Protein AF-A0A1B8CS16-F1 (afdb_monomer)

pLDDT: mean 84.56, std 13.78, range [32.66, 97.56]

Foldseek 3Di:
DDPPPDQDKDFLDWDFDLQKIWTWMFTQLEIEIEIEGLVQCVVAPVNVVSNVLSVCCVVDDPCPSVVVNVCVRCVQCVVVSCVVNVDRDPWDFQCSNQPDHYWYWYWHDDPRDTHTDTDDDPDDDRSLPDDDDPVVADDPPVPDDDDRRQWTADPDVVDPTSRNDDGQWTQGNVRDIDGDDRDNDPVVNVPD

Solvent-accessible surface area (backbone atoms only — not comparable to full-atom values): 11501 Å² total; per-residue (Å²): 133,80,81,77,80,72,80,62,67,29,80,67,41,74,47,89,45,83,63,51,29,39,40,31,32,25,36,54,44,30,33,38,40,41,33,40,41,39,81,63,29,59,93,45,75,60,30,59,53,50,52,53,36,48,54,45,34,70,74,45,85,85,48,63,43,38,50,53,43,49,46,67,66,44,62,55,35,49,67,58,51,57,71,73,46,71,82,57,72,82,86,40,27,47,38,45,60,78,62,36,62,72,46,34,31,36,50,37,67,57,92,96,38,66,38,64,40,83,48,78,81,85,70,89,76,69,69,69,82,57,83,74,63,78,84,80,48,76,61,77,77,84,48,85,83,80,59,44,77,52,25,31,48,64,79,48,92,88,47,95,44,61,47,22,48,84,72,53,40,30,30,40,85,90,67,52,78,42,81,46,77,88,59,80,52,82,71,58,75,80,75,119

Sequence (192 aa):
MDSFQNMSHTVIDSHIDPSRSWITVMCRATRFHITISHADIQKSRFSTEYSKLVAKAKDDNDGEDHDVLCEWIVDPCLPYFRETTVNVPKDITFQDFYFPPTHHLQLLVSGDSLYPKEIRDRGYMNALKLMIPSGDLPPFPEVPREKASNLRIISDAEWDDYMSEIPQKGITSDGTTRFFKPALDKKQLLRE

Structure (mmCIF, N/CA/C/O backbone):
data_AF-A0A1B8CS16-F1
#
_entry.id   AF-A0A1B8CS16-F1
#
loop_
_atom_site.group_PDB
_atom_site.id
_atom_site.type_symbol
_atom_site.label_atom_id
_atom_site.label_alt_id
_atom_site.label_comp_id
_atom_site.label_asym_id
_atom_site.label_entity_id
_ato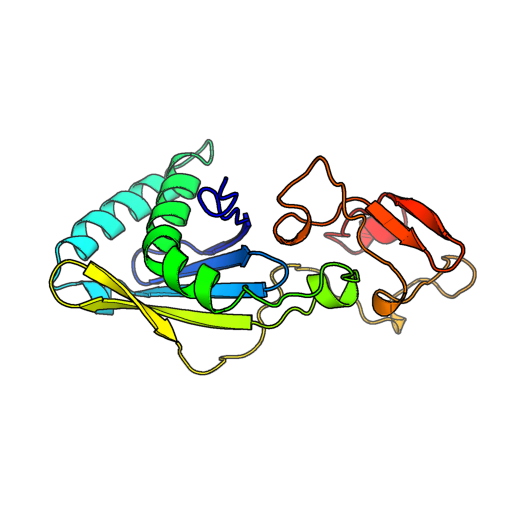m_site.label_seq_id
_atom_site.pdbx_PDB_ins_code
_atom_site.Cartn_x
_atom_site.Cartn_y
_atom_site.Cartn_z
_atom_site.occupancy
_atom_site.B_iso_or_equiv
_atom_site.auth_seq_id
_atom_site.auth_comp_id
_atom_site.auth_asym_id
_atom_site.auth_atom_id
_atom_site.pdbx_PDB_model_num
ATOM 1 N N . MET A 1 1 ? 23.894 -6.433 15.516 1.00 32.66 1 MET A N 1
ATOM 2 C CA . MET A 1 1 ? 23.057 -5.430 16.202 1.00 32.66 1 MET A CA 1
ATOM 3 C C . MET A 1 1 ? 21.893 -5.170 15.278 1.00 32.66 1 MET A C 1
ATOM 5 O O . MET A 1 1 ? 22.122 -4.854 14.119 1.00 32.66 1 MET A O 1
ATOM 9 N N . ASP A 1 2 ? 20.703 -5.502 15.757 1.00 33.50 2 ASP A N 1
ATOM 10 C CA . ASP A 1 2 ? 19.514 -5.804 14.965 1.00 33.50 2 ASP A CA 1
ATOM 11 C C . ASP A 1 2 ? 18.973 -4.594 14.195 1.00 33.50 2 ASP A C 1
ATOM 13 O O . ASP A 1 2 ? 18.393 -3.687 14.783 1.00 33.50 2 ASP A O 1
ATOM 17 N N . SER A 1 3 ? 19.064 -4.632 12.863 1.00 41.41 3 SER A N 1
ATOM 18 C CA . SER A 1 3 ? 18.365 -3.718 11.943 1.00 41.41 3 SER A CA 1
ATOM 19 C C . SER A 1 3 ? 16.850 -3.987 11.861 1.00 41.41 3 SER A C 1
ATOM 21 O O . SER A 1 3 ? 16.171 -3.549 10.939 1.00 41.41 3 SER A O 1
ATOM 23 N N . PHE A 1 4 ? 16.286 -4.710 12.833 1.00 42.59 4 PHE A N 1
ATOM 24 C CA . PHE A 1 4 ? 14.870 -5.079 12.878 1.00 42.59 4 PHE A CA 1
ATOM 25 C C . PHE A 1 4 ? 13.967 -4.013 13.520 1.00 42.59 4 PHE A C 1
ATOM 27 O O . PHE A 1 4 ? 12.757 -4.230 13.600 1.00 42.59 4 PHE A O 1
ATOM 34 N N . GLN A 1 5 ? 14.514 -2.888 14.000 1.00 46.66 5 GLN A N 1
ATOM 35 C CA . GLN A 1 5 ? 13.726 -1.903 14.751 1.00 46.66 5 GLN A CA 1
ATOM 36 C C . GLN A 1 5 ? 12.930 -0.913 13.891 1.00 46.66 5 GLN A C 1
ATOM 38 O O . GLN A 1 5 ? 11.848 -0.535 14.328 1.00 46.66 5 GLN A O 1
ATOM 43 N N . ASN A 1 6 ? 13.346 -0.606 12.659 1.00 55.62 6 ASN A N 1
ATOM 44 C CA . ASN A 1 6 ? 12.573 0.255 11.758 1.00 55.62 6 ASN A CA 1
ATOM 45 C C . ASN A 1 6 ? 12.219 -0.517 10.486 1.00 55.62 6 ASN A C 1
ATOM 47 O O . ASN A 1 6 ? 12.963 -0.529 9.512 1.00 55.62 6 ASN A O 1
ATOM 51 N N . MET A 1 7 ? 11.091 -1.226 10.517 1.00 71.44 7 MET A N 1
ATOM 52 C CA . MET A 1 7 ? 10.483 -1.724 9.287 1.00 71.44 7 MET A CA 1
ATOM 53 C C . MET A 1 7 ? 9.811 -0.533 8.620 1.00 71.44 7 MET A C 1
ATOM 55 O O . MET A 1 7 ? 8.866 0.011 9.181 1.00 71.44 7 MET A O 1
ATOM 59 N N . SER A 1 8 ? 10.342 -0.127 7.476 1.00 83.25 8 SER A N 1
ATOM 60 C CA . SER A 1 8 ? 9.795 0.986 6.722 1.00 83.25 8 SER A CA 1
ATOM 61 C C . SER A 1 8 ? 8.672 0.512 5.802 1.00 83.25 8 SER A C 1
ATOM 63 O O . SER A 1 8 ? 8.629 -0.650 5.377 1.00 83.25 8 SER A O 1
ATOM 65 N N . HIS A 1 9 ? 7.715 1.399 5.574 1.00 90.00 9 HIS A N 1
ATOM 66 C CA . HIS A 1 9 ? 6.548 1.179 4.740 1.00 90.00 9 HIS A CA 1
ATOM 67 C C . HIS A 1 9 ? 6.183 2.483 4.042 1.00 90.00 9 HIS A C 1
ATOM 69 O O . HIS A 1 9 ? 6.504 3.574 4.503 1.00 90.00 9 HIS A O 1
ATOM 75 N N . THR A 1 10 ? 5.475 2.374 2.927 1.00 91.06 10 THR A N 1
ATOM 76 C CA . THR A 1 10 ? 4.988 3.537 2.186 1.00 91.06 10 THR A CA 1
ATOM 77 C C . THR A 1 10 ? 3.510 3.365 1.897 1.00 91.06 10 THR A C 1
ATOM 79 O O . THR A 1 10 ? 3.093 2.378 1.283 1.00 91.06 10 THR A O 1
ATOM 82 N N . VAL A 1 11 ? 2.701 4.333 2.318 1.00 91.25 11 VAL A N 1
ATOM 83 C CA . VAL A 1 11 ? 1.296 4.422 1.914 1.00 91.25 11 VAL A CA 1
ATOM 84 C C . VAL A 1 11 ? 1.263 4.898 0.461 1.00 91.25 11 VAL A C 1
ATOM 86 O O . VAL A 1 11 ? 1.682 6.007 0.152 1.00 91.25 11 VAL A O 1
ATOM 89 N N . ILE A 1 12 ? 0.797 4.042 -0.448 1.00 88.88 12 ILE A N 1
ATOM 90 C CA . ILE A 1 12 ? 0.789 4.322 -1.894 1.00 88.88 12 ILE A CA 1
ATOM 91 C C . ILE A 1 12 ? -0.582 4.753 -2.421 1.00 88.88 12 ILE A C 1
ATOM 93 O O . ILE A 1 12 ? -0.670 5.303 -3.515 1.00 88.88 12 ILE A O 1
ATOM 97 N N . ASP A 1 13 ? -1.653 4.476 -1.675 1.00 89.69 13 ASP A N 1
ATOM 98 C CA . ASP A 1 13 ? -3.008 4.929 -1.994 1.00 89.69 13 ASP A CA 1
ATOM 99 C C . ASP A 1 13 ? -3.889 4.887 -0.743 1.00 89.69 13 ASP A C 1
ATOM 101 O O . ASP A 1 13 ? -3.657 4.084 0.167 1.00 89.69 13 ASP A O 1
ATOM 105 N N . SER A 1 14 ? -4.927 5.717 -0.696 1.00 92.44 14 SER A N 1
ATOM 106 C CA . SER A 1 14 ? -5.859 5.744 0.430 1.00 92.44 14 SER A CA 1
ATOM 107 C C . SER A 1 14 ? -7.231 6.291 0.050 1.00 92.44 14 SER A C 1
ATOM 109 O O . SER A 1 14 ? -7.401 7.070 -0.888 1.00 92.44 14 SER A O 1
ATOM 111 N N . HIS A 1 15 ? -8.229 5.901 0.834 1.00 92.62 15 HIS A N 1
ATOM 112 C CA . HIS A 1 15 ? -9.560 6.478 0.808 1.00 92.62 15 HIS A CA 1
ATOM 113 C C . HIS A 1 15 ? -10.086 6.603 2.227 1.00 92.62 15 HIS A C 1
ATOM 115 O O . HIS A 1 15 ? -10.233 5.604 2.937 1.00 92.62 15 HIS A O 1
ATOM 121 N N . ILE A 1 16 ? -10.397 7.838 2.610 1.00 93.44 16 ILE A N 1
ATOM 122 C CA . ILE A 1 16 ? -10.812 8.179 3.962 1.00 93.44 16 ILE A CA 1
ATOM 123 C C . ILE A 1 16 ? -12.300 8.528 3.981 1.00 93.44 16 ILE A C 1
ATOM 125 O O . ILE A 1 16 ? -12.738 9.511 3.377 1.00 93.44 16 ILE A O 1
ATOM 129 N N . ASP A 1 17 ? -13.083 7.731 4.707 1.00 93.69 17 ASP A N 1
ATOM 130 C CA . ASP A 1 17 ? -14.519 7.942 4.887 1.00 93.69 17 ASP A CA 1
ATOM 131 C C . ASP A 1 17 ? -14.990 7.554 6.309 1.00 93.69 17 ASP A C 1
ATOM 133 O O . ASP A 1 17 ? -14.548 6.538 6.856 1.00 93.69 17 ASP A O 1
ATOM 137 N N . PRO A 1 18 ? -15.921 8.313 6.930 1.00 94.06 18 PRO A N 1
ATOM 138 C CA . PRO A 1 18 ? -16.414 8.037 8.280 1.00 94.06 18 PRO A CA 1
ATOM 139 C C . PRO A 1 18 ? -17.031 6.652 8.463 1.00 94.06 18 PRO A C 1
ATOM 141 O O . PRO A 1 18 ? -16.979 6.106 9.561 1.00 94.06 18 PRO A O 1
ATOM 144 N N . SER A 1 19 ? -17.626 6.070 7.421 1.00 95.94 19 SER A N 1
ATOM 145 C CA . SER A 1 19 ? -18.231 4.738 7.512 1.00 95.94 19 SER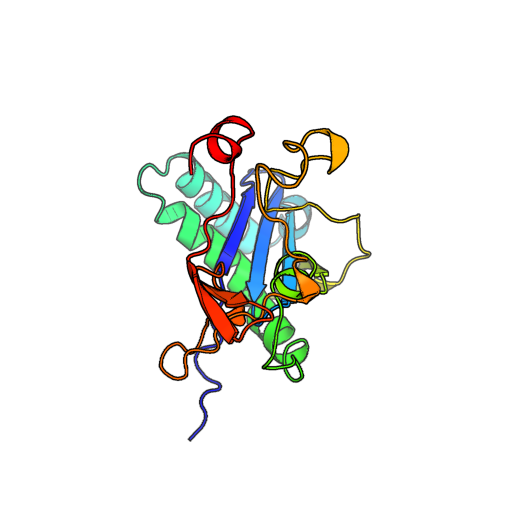 A CA 1
ATOM 146 C C . SER A 1 19 ? -17.199 3.624 7.336 1.00 95.94 19 SER A C 1
ATOM 148 O O . SER A 1 19 ? -17.255 2.592 8.023 1.00 95.94 19 SER A O 1
ATOM 150 N N . ARG A 1 20 ? -16.248 3.828 6.419 1.00 94.81 20 ARG A N 1
ATOM 151 C CA . ARG A 1 20 ? -15.231 2.844 6.062 1.00 94.81 20 ARG A CA 1
ATOM 152 C C . ARG A 1 20 ? -14.067 3.486 5.317 1.00 94.81 20 ARG A C 1
ATOM 154 O O . ARG A 1 20 ? -14.247 3.954 4.200 1.00 94.81 20 ARG A O 1
ATOM 161 N N . SER A 1 21 ? -12.868 3.356 5.866 1.00 95.75 21 SER A N 1
ATOM 162 C CA . SER A 1 21 ? -11.635 3.765 5.193 1.00 95.75 21 SER A CA 1
ATOM 163 C C . SER A 1 21 ? -10.839 2.560 4.712 1.00 95.75 21 SER A C 1
ATOM 165 O O . SER A 1 21 ? -11.016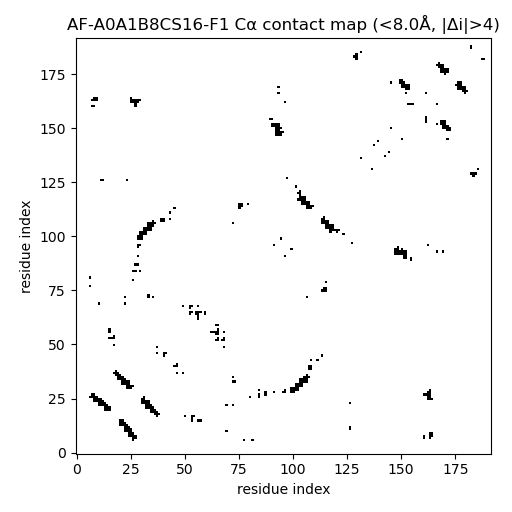 1.426 5.182 1.00 95.75 21 SER A O 1
ATOM 167 N N . TRP A 1 22 ? -9.945 2.812 3.766 1.00 94.94 22 TRP A N 1
ATOM 168 C CA . TRP A 1 22 ? -8.920 1.863 3.372 1.00 94.94 22 TRP A CA 1
ATOM 169 C C . TRP A 1 22 ? -7.622 2.572 3.013 1.00 94.94 22 TRP A C 1
ATOM 171 O O . TRP A 1 22 ? -7.632 3.712 2.551 1.00 94.94 22 TRP A O 1
ATOM 181 N N . ILE A 1 23 ? -6.513 1.867 3.198 1.00 95.19 23 ILE A N 1
ATOM 182 C CA . ILE A 1 23 ? -5.189 2.283 2.743 1.00 95.19 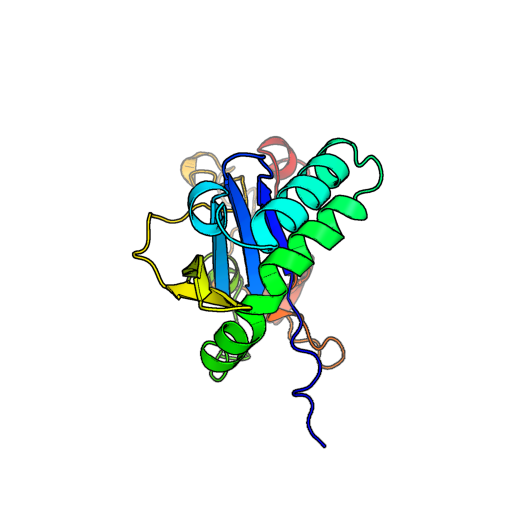23 ILE A CA 1
ATOM 183 C C . ILE A 1 23 ? -4.515 1.122 2.021 1.00 95.19 23 ILE A C 1
ATOM 185 O O . ILE A 1 23 ? -4.780 -0.050 2.305 1.00 95.19 23 ILE A O 1
ATOM 189 N N . THR A 1 24 ? -3.648 1.450 1.076 1.00 93.38 24 THR A N 1
ATOM 190 C CA . THR A 1 24 ? -2.773 0.495 0.408 1.00 93.38 24 THR A CA 1
ATOM 191 C C . THR A 1 24 ? -1.338 0.860 0.730 1.00 93.38 24 THR A C 1
ATOM 193 O O . THR A 1 24 ? -0.911 1.988 0.496 1.00 93.38 24 THR A O 1
ATOM 196 N N . VAL A 1 25 ? -0.602 -0.107 1.258 1.00 93.12 25 VAL A N 1
ATOM 197 C CA . VAL A 1 25 ? 0.753 0.067 1.769 1.00 93.12 25 VAL A CA 1
ATOM 198 C C . VAL A 1 25 ? 1.687 -0.875 1.030 1.00 93.12 25 VAL A C 1
ATOM 200 O O . VAL A 1 25 ? 1.355 -2.045 0.825 1.00 93.12 25 VAL A O 1
ATOM 203 N N . MET A 1 26 ? 2.849 -0.372 0.637 1.00 91.81 26 MET A N 1
ATOM 204 C CA . M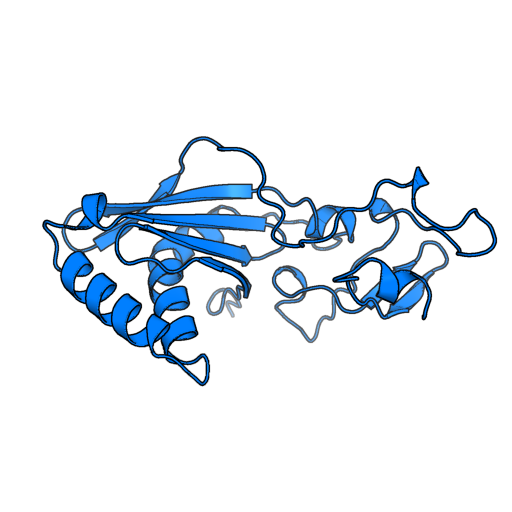ET A 1 26 ? 3.987 -1.185 0.228 1.00 91.81 26 MET A CA 1
ATOM 205 C C . MET A 1 26 ? 4.930 -1.340 1.411 1.00 91.81 26 MET A C 1
ATOM 207 O O . MET A 1 26 ? 5.258 -0.369 2.085 1.00 91.81 26 MET A O 1
ATOM 211 N N . CYS A 1 27 ? 5.349 -2.572 1.668 1.00 91.50 27 CYS A N 1
ATOM 212 C CA . CYS A 1 27 ? 6.372 -2.899 2.649 1.00 91.50 27 CYS A CA 1
ATOM 213 C C . CYS A 1 27 ? 7.186 -4.059 2.084 1.00 91.50 27 CYS A C 1
ATOM 215 O O . CYS A 1 27 ? 6.645 -5.148 1.868 1.00 91.50 27 CYS A O 1
ATOM 217 N N . ARG A 1 28 ? 8.479 -3.832 1.825 1.00 88.81 28 ARG A N 1
ATOM 218 C CA . ARG A 1 28 ? 9.412 -4.854 1.313 1.00 88.81 28 ARG A CA 1
ATOM 219 C C . ARG A 1 28 ? 8.864 -5.612 0.094 1.00 88.81 28 ARG A C 1
ATOM 221 O O . ARG A 1 28 ? 8.710 -6.828 0.131 1.00 88.81 28 ARG A O 1
ATOM 228 N N . ALA A 1 29 ? 8.505 -4.892 -0.968 1.00 88.12 29 ALA A N 1
ATOM 229 C CA . ALA A 1 29 ? 7.947 -5.418 -2.220 1.00 88.12 29 ALA A CA 1
ATOM 230 C C . ALA A 1 29 ? 6.715 -6.328 -2.050 1.00 88.12 29 ALA A C 1
ATOM 232 O O . ALA A 1 29 ? 6.379 -7.120 -2.928 1.00 88.12 29 ALA A O 1
ATOM 233 N N . THR A 1 30 ? 6.028 -6.201 -0.917 1.00 91.12 30 THR A N 1
ATOM 234 C CA . THR A 1 30 ? 4.756 -6.852 -0.624 1.00 91.12 30 THR A CA 1
ATOM 235 C C . THR A 1 30 ? 3.725 -5.770 -0.379 1.00 91.12 30 THR A C 1
ATOM 237 O O . THR A 1 30 ? 4.012 -4.747 0.250 1.00 91.12 30 THR A O 1
ATOM 240 N N . ARG A 1 31 ? 2.516 -5.983 -0.891 1.00 92.25 31 ARG A N 1
ATOM 241 C CA . ARG A 1 31 ? 1.438 -5.010 -0.783 1.00 92.25 31 ARG A CA 1
ATOM 242 C C . ARG A 1 31 ? 0.410 -5.442 0.245 1.00 92.25 31 ARG A C 1
ATOM 244 O O . ARG A 1 31 ? -0.030 -6.589 0.260 1.00 92.25 31 ARG A O 1
ATOM 251 N N . PHE A 1 32 ? -0.042 -4.490 1.042 1.00 93.94 32 PHE A N 1
ATOM 252 C CA . PHE A 1 32 ? -1.075 -4.684 2.046 1.00 93.94 32 PHE A CA 1
ATOM 253 C C . PHE A 1 32 ? -2.214 -3.715 1.775 1.00 93.94 32 PHE A C 1
ATOM 255 O O . PHE A 1 32 ? -2.024 -2.502 1.779 1.00 93.94 32 PHE A O 1
ATOM 262 N N . HIS A 1 33 ? -3.406 -4.245 1.525 1.00 94.44 33 HIS A N 1
ATOM 263 C CA . HIS A 1 33 ? -4.621 -3.451 1.431 1.00 94.44 33 HIS A CA 1
ATOM 264 C C . HIS A 1 33 ? -5.390 -3.587 2.741 1.00 94.44 33 HIS A C 1
ATOM 266 O O . HIS A 1 33 ? -5.990 -4.631 3.011 1.00 94.44 33 HIS A O 1
ATOM 272 N N . ILE A 1 34 ? -5.344 -2.544 3.563 1.00 96.19 34 ILE A N 1
ATOM 273 C CA . ILE A 1 34 ? -5.912 -2.542 4.907 1.00 96.19 34 ILE A CA 1
ATOM 274 C C . ILE A 1 34 ? -7.234 -1.797 4.872 1.00 96.19 34 ILE A C 1
ATOM 276 O O . ILE A 1 34 ? -7.326 -0.675 4.379 1.00 96.19 34 ILE A O 1
ATOM 280 N N . THR A 1 35 ? -8.268 -2.419 5.422 1.00 96.12 35 THR A N 1
ATOM 281 C CA . THR A 1 35 ? -9.598 -1.829 5.538 1.00 96.12 35 THR A CA 1
ATOM 282 C C . THR A 1 35 ? -9.999 -1.714 6.998 1.00 96.12 35 THR A C 1
ATOM 284 O O . THR A 1 35 ? -9.733 -2.609 7.800 1.00 96.12 35 THR A O 1
ATOM 287 N N . ILE A 1 36 ? -10.698 -0.635 7.333 1.00 96.88 36 ILE A N 1
ATOM 288 C CA . ILE A 1 36 ? -11.339 -0.463 8.634 1.00 96.88 36 ILE A CA 1
ATOM 289 C C . ILE A 1 36 ? -12.767 0.029 8.421 1.00 96.88 36 ILE A C 1
ATOM 291 O O . ILE A 1 36 ? -13.010 0.956 7.649 1.00 96.88 36 ILE A O 1
ATOM 295 N N . SER A 1 37 ? -13.733 -0.610 9.080 1.00 96.75 37 SER A N 1
ATOM 296 C CA . SER A 1 37 ? -15.116 -0.137 9.099 1.00 96.75 37 SER A CA 1
ATOM 297 C C . SER A 1 37 ? -15.481 0.352 10.486 1.00 96.75 37 SER A C 1
ATOM 299 O O . SER A 1 37 ? -15.243 -0.334 11.481 1.00 96.75 37 SER A O 1
ATOM 301 N N . HIS A 1 38 ? -16.151 1.502 10.545 1.00 96.38 38 HIS A N 1
ATOM 302 C CA . HIS A 1 38 ? -16.682 2.021 11.797 1.00 96.38 38 HIS A CA 1
ATOM 303 C C . HIS A 1 38 ? -17.640 1.021 12.469 1.00 96.38 38 HIS A C 1
ATOM 305 O O . HIS A 1 38 ? -17.646 0.887 13.691 1.00 96.38 38 HIS A O 1
ATOM 311 N N . ALA A 1 39 ? -18.411 0.261 11.679 1.00 96.62 39 ALA A N 1
ATOM 312 C CA . ALA A 1 39 ? -19.343 -0.746 12.186 1.00 96.62 39 ALA A CA 1
ATOM 313 C C . ALA A 1 39 ? -18.647 -1.862 12.990 1.00 96.62 39 ALA A C 1
ATOM 315 O O . ALA A 1 39 ? -19.201 -2.329 13.989 1.00 96.62 39 ALA A O 1
ATOM 316 N N . ASP A 1 40 ? -17.427 -2.237 12.591 1.00 95.06 40 ASP A N 1
ATOM 317 C CA . ASP A 1 40 ? -16.634 -3.292 13.234 1.00 95.06 40 ASP A CA 1
ATOM 318 C C . ASP A 1 40 ? -15.991 -2.825 14.551 1.00 95.06 40 ASP A C 1
ATOM 320 O O . ASP A 1 40 ? -15.668 -3.645 15.410 1.00 95.06 40 ASP A O 1
ATOM 324 N N . ILE A 1 41 ? -15.846 -1.508 14.741 1.00 96.12 41 ILE A N 1
ATOM 325 C CA . ILE A 1 41 ? -15.202 -0.906 15.921 1.00 96.12 41 ILE A CA 1
ATOM 326 C C . ILE A 1 41 ? -16.177 -0.141 16.833 1.00 96.12 41 ILE A C 1
ATOM 328 O O . ILE A 1 41 ? -15.772 0.310 17.906 1.00 96.12 41 ILE A O 1
ATOM 332 N N . GLN A 1 42 ? -17.457 -0.014 16.457 1.00 93.31 42 GLN A N 1
ATOM 333 C CA . GLN A 1 42 ? -18.448 0.894 17.068 1.00 93.31 42 GLN A CA 1
ATOM 334 C C . GLN A 1 42 ? -18.641 0.753 18.593 1.00 93.31 42 GLN A C 1
ATOM 336 O O . GLN A 1 42 ? -19.070 1.694 19.250 1.00 93.31 42 GLN A O 1
ATOM 341 N N . LYS A 1 43 ? -18.363 -0.423 19.174 1.00 90.44 43 LYS A N 1
ATOM 342 C CA . LYS A 1 43 ? -18.532 -0.703 20.617 1.00 90.44 43 LYS A CA 1
ATOM 343 C C . LYS A 1 43 ? -17.216 -0.647 21.398 1.00 90.44 43 LYS A C 1
ATOM 345 O O . LYS A 1 43 ? -17.118 -1.225 22.475 1.00 90.44 43 LYS A O 1
ATOM 350 N N . SER A 1 44 ? -16.199 -0.002 20.839 1.00 94.31 44 SER A N 1
ATOM 351 C CA . SER A 1 44 ? -14.858 0.093 21.415 1.00 94.31 44 SER A CA 1
ATOM 352 C C . SER A 1 44 ? -14.385 1.544 21.488 1.00 94.31 44 SER A C 1
ATOM 354 O O . SER A 1 44 ? -14.932 2.421 20.816 1.00 94.31 44 SER A O 1
ATOM 356 N N . ARG A 1 45 ? -13.314 1.794 22.250 1.00 94.75 45 ARG A N 1
ATOM 357 C CA . ARG A 1 45 ? -12.642 3.106 22.279 1.00 94.75 45 ARG A CA 1
ATOM 358 C C . ARG A 1 45 ? -12.187 3.575 20.891 1.00 94.75 45 ARG A C 1
ATOM 360 O O . ARG A 1 45 ? -12.271 4.764 20.587 1.00 94.75 45 ARG A O 1
ATOM 367 N N . PHE A 1 46 ? -11.821 2.628 20.025 1.00 97.06 46 PHE A N 1
ATOM 368 C CA . PHE A 1 46 ? -11.300 2.897 18.688 1.00 97.06 46 PHE A CA 1
ATOM 369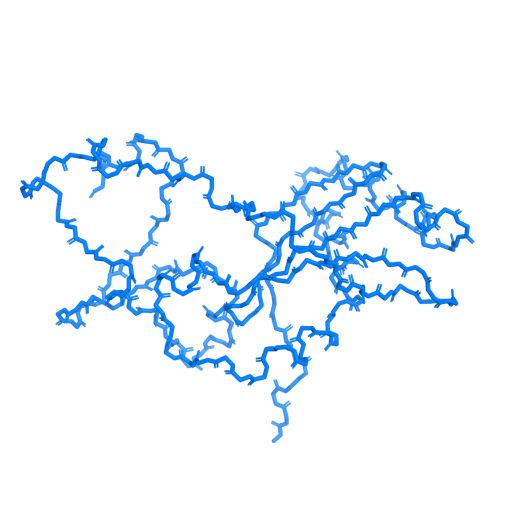 C C . PHE A 1 46 ? -12.327 3.564 17.774 1.00 97.06 46 PHE A C 1
ATOM 371 O O . PHE A 1 46 ? -11.940 4.308 16.886 1.00 97.06 46 PHE A O 1
ATOM 378 N N . SER A 1 47 ? -13.631 3.376 18.007 1.00 96.12 47 SER A N 1
ATOM 379 C CA . SER A 1 47 ? -14.678 4.093 17.260 1.00 96.12 47 SER A CA 1
ATOM 380 C C . SER A 1 47 ? -14.585 5.606 17.450 1.00 96.12 47 SER A C 1
ATOM 382 O O . SER A 1 47 ? -14.671 6.363 16.479 1.00 96.12 47 SER A O 1
ATOM 384 N N . THR A 1 48 ? -14.356 6.050 18.689 1.00 95.62 48 THR A N 1
ATOM 385 C CA . THR A 1 48 ? -14.211 7.478 18.997 1.00 95.62 48 THR A CA 1
ATOM 386 C C . THR A 1 48 ? -12.906 8.030 18.433 1.00 95.62 48 THR A C 1
ATOM 388 O O . THR A 1 48 ? -12.896 9.129 17.885 1.00 95.62 48 THR A O 1
ATOM 391 N N . GLU A 1 49 ? -11.809 7.280 18.568 1.00 96.50 49 GLU A N 1
ATOM 392 C CA . GLU A 1 49 ? -10.493 7.661 18.037 1.00 96.50 49 GLU A CA 1
ATOM 393 C C . GLU A 1 49 ? -10.528 7.788 16.512 1.00 96.50 49 GLU A C 1
ATOM 395 O O . GLU A 1 49 ? -10.230 8.856 15.981 1.00 96.50 49 GLU A O 1
ATOM 400 N N . TYR A 1 50 ? -11.010 6.752 15.823 1.00 97.25 50 TYR A N 1
ATOM 401 C CA . TYR A 1 50 ? -11.165 6.734 14.373 1.00 97.25 50 TYR A CA 1
ATOM 402 C C . TYR A 1 50 ? -12.027 7.896 13.875 1.00 97.25 50 TYR A C 1
ATOM 404 O O . TYR A 1 50 ? -11.624 8.612 12.966 1.00 97.25 50 TYR A O 1
ATOM 412 N N . SER A 1 51 ? -13.185 8.143 14.497 1.00 96.62 51 SER A N 1
ATOM 413 C CA . SER A 1 51 ? -14.073 9.238 14.081 1.00 96.62 51 SER A CA 1
ATOM 414 C C . SER A 1 51 ? -13.403 10.610 14.199 1.00 96.62 51 SER A C 1
ATOM 416 O O . SER A 1 51 ? -13.604 11.467 13.341 1.00 96.62 51 SER A O 1
ATOM 418 N N . LYS A 1 52 ? -12.592 10.820 15.245 1.00 96.44 52 LYS A N 1
ATOM 419 C CA . LYS A 1 52 ? -11.828 12.063 15.430 1.00 96.44 52 LYS A CA 1
ATOM 420 C C . LYS A 1 52 ? -10.738 12.216 14.375 1.00 96.44 52 LYS A C 1
ATOM 422 O O . LYS A 1 52 ? -10.611 13.296 13.810 1.00 96.44 52 LYS A O 1
ATOM 427 N N . LEU A 1 53 ? -9.974 11.155 14.118 1.00 96.88 53 LEU A N 1
ATOM 428 C CA . LEU A 1 53 ? -8.901 11.167 13.122 1.00 96.88 53 LEU A CA 1
ATOM 429 C C . LEU A 1 53 ? -9.453 11.374 11.707 1.00 96.88 53 LEU A C 1
ATOM 431 O O . LEU A 1 53 ? -8.939 12.205 10.974 1.00 96.88 53 LEU A O 1
ATOM 435 N N . VAL A 1 54 ? -10.557 10.711 11.352 1.00 96.25 54 VAL A N 1
ATOM 436 C CA . VAL A 1 54 ? -11.226 10.907 10.055 1.00 96.25 54 VAL A CA 1
ATOM 437 C C . VAL A 1 54 ? -11.744 12.333 9.886 1.00 96.25 54 VAL A C 1
ATOM 439 O O . VAL A 1 54 ? -11.646 12.881 8.793 1.00 96.25 54 VAL A O 1
ATOM 442 N N . ALA A 1 55 ? -12.316 12.934 10.934 1.00 95.50 55 ALA A N 1
ATOM 443 C CA . ALA A 1 55 ? -12.786 14.316 10.861 1.00 95.50 55 ALA A CA 1
ATOM 444 C C . ALA A 1 55 ? -11.626 15.282 10.581 1.00 95.50 55 ALA A C 1
ATOM 446 O O . ALA A 1 55 ? -11.732 16.108 9.683 1.00 95.50 55 ALA A O 1
ATOM 447 N N . LYS A 1 56 ? -10.505 15.112 11.288 1.00 94.62 56 LYS A N 1
ATOM 448 C CA . LYS A 1 56 ? -9.289 15.900 11.072 1.00 94.62 56 LYS A CA 1
ATOM 449 C C . LYS A 1 56 ? -8.709 15.715 9.670 1.00 94.62 56 LYS A C 1
ATOM 451 O O . LYS A 1 56 ? -8.565 16.691 8.952 1.00 94.62 56 LYS A O 1
ATOM 456 N N . ALA A 1 57 ? -8.506 14.468 9.244 1.00 93.00 57 ALA A N 1
ATOM 457 C CA . ALA A 1 57 ? -7.958 14.136 7.928 1.00 93.00 57 ALA A CA 1
ATOM 458 C C . ALA A 1 57 ? -8.817 14.646 6.753 1.00 93.00 57 ALA A C 1
ATOM 460 O O . ALA A 1 57 ? -8.330 14.761 5.634 1.00 93.00 57 ALA A O 1
ATOM 461 N N . LYS A 1 58 ? -10.111 14.924 6.970 1.00 89.44 58 LYS A N 1
ATOM 462 C CA . LYS A 1 58 ? -10.989 15.523 5.952 1.00 89.44 58 LYS A CA 1
ATOM 463 C C . LYS A 1 58 ? -10.840 17.035 5.822 1.00 89.44 58 LYS A C 1
ATOM 465 O O . LYS A 1 58 ? -11.050 17.551 4.727 1.00 89.44 58 LYS A O 1
ATOM 470 N N . ASP A 1 59 ? -10.522 17.710 6.920 1.00 89.69 59 ASP A N 1
ATOM 471 C CA . ASP A 1 59 ? -10.308 19.160 6.971 1.00 89.69 59 ASP A CA 1
ATOM 472 C C . ASP A 1 59 ? -8.821 19.524 6.781 1.00 89.69 59 ASP A C 1
ATOM 474 O O . ASP A 1 59 ? -8.435 20.692 6.880 1.00 89.69 59 ASP A O 1
ATOM 478 N N . ASP A 1 60 ? -7.999 18.513 6.509 1.00 87.38 60 ASP A N 1
ATOM 479 C CA . ASP A 1 60 ? -6.557 18.603 6.392 1.00 87.38 60 ASP A CA 1
ATOM 480 C C . ASP A 1 60 ? -6.131 19.278 5.080 1.00 87.38 60 ASP A C 1
ATOM 482 O O . ASP A 1 60 ? -6.479 18.840 3.980 1.00 87.38 60 ASP A O 1
ATOM 486 N N . ASN A 1 61 ? -5.375 20.369 5.210 1.00 81.88 61 ASN A N 1
ATOM 487 C CA . ASN A 1 61 ? -4.876 21.148 4.078 1.00 81.88 61 ASN A CA 1
ATOM 488 C C . ASN A 1 61 ? -3.396 20.885 3.774 1.00 81.88 61 ASN A C 1
ATOM 490 O O . ASN A 1 61 ? -2.957 21.228 2.673 1.00 81.88 61 ASN A O 1
ATOM 494 N N . ASP A 1 62 ? -2.633 20.337 4.722 1.00 86.31 62 ASP A N 1
ATOM 495 C CA . ASP A 1 62 ? -1.190 20.102 4.587 1.00 86.31 62 ASP A CA 1
ATOM 496 C C . ASP A 1 62 ? -0.815 18.614 4.518 1.00 86.31 62 ASP A C 1
ATOM 498 O O . ASP A 1 62 ? 0.279 18.297 4.051 1.00 86.31 62 ASP A O 1
ATOM 502 N N . GLY A 1 63 ? -1.745 17.715 4.846 1.00 85.31 63 GLY A N 1
ATOM 503 C CA . GLY A 1 63 ? -1.579 16.265 4.763 1.00 85.31 63 GLY A CA 1
ATOM 504 C C . GLY A 1 63 ? -1.091 15.624 6.063 1.00 85.31 63 GLY A C 1
ATOM 505 O O . GLY A 1 63 ? -1.021 14.397 6.129 1.00 85.31 63 GLY A O 1
ATOM 506 N N . GLU A 1 64 ? -0.777 16.407 7.102 1.00 91.31 64 GLU A N 1
ATOM 507 C CA . GLU A 1 64 ? -0.234 15.870 8.354 1.00 91.31 64 GLU A CA 1
ATOM 508 C C . GLU A 1 64 ? -1.263 15.015 9.114 1.00 91.31 64 GLU A C 1
ATOM 510 O O . GLU A 1 64 ? -0.941 13.934 9.613 1.00 91.31 64 GLU A O 1
ATOM 515 N N . ASP A 1 65 ? -2.519 15.461 9.198 1.00 93.38 65 ASP A N 1
ATOM 516 C CA . ASP A 1 65 ? -3.583 14.714 9.881 1.00 93.38 65 ASP A CA 1
ATOM 517 C C . ASP A 1 65 ? -3.995 13.460 9.081 1.00 93.38 65 ASP A C 1
ATOM 519 O O . ASP A 1 65 ? -4.395 12.444 9.668 1.00 93.38 65 ASP A O 1
ATOM 523 N N . HIS A 1 66 ? -3.886 13.506 7.749 1.00 93.62 66 HIS A N 1
ATOM 524 C CA . HIS A 1 66 ? -4.056 12.349 6.867 1.00 93.62 66 HIS A CA 1
ATOM 525 C C . HIS A 1 66 ? -2.976 11.291 7.115 1.00 93.62 66 HIS A C 1
ATOM 527 O O . HIS A 1 66 ? -3.324 10.121 7.318 1.00 93.62 66 HIS A O 1
ATOM 533 N N . ASP A 1 67 ? -1.708 11.696 7.194 1.00 93.69 67 ASP A N 1
ATOM 534 C CA . ASP A 1 67 ? -0.591 10.800 7.500 1.00 93.69 67 ASP A CA 1
ATOM 535 C C . ASP A 1 67 ? -0.762 10.168 8.889 1.00 93.69 67 ASP A C 1
ATOM 537 O O . ASP A 1 67 ? -0.644 8.950 9.040 1.00 93.69 67 ASP A O 1
ATOM 541 N N . VAL A 1 68 ? -1.161 10.953 9.898 1.00 96.00 68 VAL A N 1
ATOM 542 C CA . VAL A 1 68 ? -1.445 10.444 11.253 1.00 96.00 68 VAL A CA 1
ATOM 543 C C . VAL A 1 68 ? -2.550 9.383 11.245 1.00 96.00 68 VAL A C 1
ATOM 545 O O . VAL A 1 68 ? -2.439 8.367 11.938 1.00 96.00 68 VAL A O 1
ATOM 548 N N . LEU A 1 69 ? -3.628 9.586 10.478 1.00 96.62 69 LEU A N 1
ATOM 549 C CA . LEU A 1 69 ? -4.679 8.576 10.337 1.00 96.62 69 LEU A CA 1
ATOM 550 C C . LEU A 1 69 ? -4.159 7.319 9.628 1.00 96.62 69 LEU A C 1
ATOM 552 O O . LEU A 1 69 ? -4.511 6.209 10.034 1.00 96.62 69 LEU A O 1
ATOM 556 N N . CYS A 1 70 ? -3.348 7.474 8.582 1.00 96.44 70 CYS A N 1
ATOM 557 C CA . CYS A 1 70 ? -2.766 6.340 7.876 1.00 96.44 70 CYS A CA 1
ATOM 558 C C . CYS A 1 70 ? -1.872 5.512 8.803 1.00 96.44 70 CYS A C 1
ATOM 560 O O . CYS A 1 70 ? -2.088 4.305 8.911 1.00 96.44 70 CYS A O 1
ATOM 562 N N . GLU A 1 71 ? -0.963 6.146 9.542 1.00 96.00 71 GLU A N 1
ATOM 563 C CA . GLU A 1 71 ? -0.098 5.467 10.513 1.00 96.00 71 GLU A CA 1
ATOM 564 C C . GLU A 1 71 ? -0.906 4.772 11.612 1.00 96.00 71 GLU A C 1
ATOM 566 O O . GLU A 1 71 ? -0.659 3.607 11.919 1.00 96.00 71 GLU A O 1
ATOM 571 N N . TRP A 1 72 ? -1.970 5.402 12.122 1.00 97.19 72 TRP A N 1
ATOM 572 C CA . TRP A 1 72 ? -2.865 4.762 13.094 1.00 97.19 72 TRP A CA 1
ATOM 573 C C . TRP A 1 72 ? -3.539 3.485 12.546 1.00 97.19 72 TRP A C 1
ATOM 575 O O . TRP A 1 72 ? -3.802 2.546 13.302 1.00 97.19 72 TRP A O 1
ATOM 585 N N . ILE A 1 73 ? -3.805 3.413 11.234 1.00 97.56 73 ILE A N 1
ATOM 586 C CA . ILE A 1 73 ? -4.307 2.199 10.563 1.00 97.56 73 ILE A CA 1
ATOM 587 C C . ILE A 1 73 ? -3.175 1.173 10.338 1.00 97.56 73 ILE A C 1
ATOM 589 O O . ILE A 1 73 ? -3.421 -0.036 10.419 1.00 97.56 73 ILE A O 1
ATOM 593 N N . VAL A 1 74 ? -1.950 1.618 10.047 1.00 96.69 74 VAL A N 1
ATOM 594 C CA . VAL A 1 74 ? -0.797 0.738 9.784 1.00 96.69 74 VAL A CA 1
ATOM 595 C C . VAL A 1 74 ? -0.261 0.087 11.054 1.00 96.69 74 VAL A C 1
ATOM 597 O O . VAL A 1 74 ? 0.021 -1.112 11.036 1.00 96.69 74 VAL A O 1
ATOM 600 N N . ASP A 1 75 ? -0.154 0.832 12.151 1.00 96.00 75 ASP A N 1
ATOM 601 C CA . ASP A 1 75 ? 0.504 0.417 13.394 1.00 96.00 75 ASP A CA 1
ATOM 602 C C . ASP A 1 75 ? 0.087 -0.983 13.892 1.00 96.00 75 ASP A C 1
ATOM 604 O O . ASP A 1 75 ? 0.961 -1.824 14.146 1.00 96.00 75 ASP A O 1
ATOM 608 N N . PRO A 1 76 ? -1.218 -1.327 13.968 1.00 96.38 76 PRO A N 1
ATOM 609 C CA . PRO A 1 76 ? -1.649 -2.661 14.386 1.00 96.38 76 PRO A CA 1
ATOM 610 C C . PRO A 1 76 ? -1.210 -3.786 13.434 1.00 96.38 76 PRO A C 1
ATOM 612 O O . PRO A 1 76 ? -1.177 -4.953 13.826 1.00 96.38 76 PRO A O 1
ATOM 615 N N . CYS A 1 77 ? -0.896 -3.457 12.180 1.00 96.69 77 CYS A N 1
ATOM 616 C CA . CYS A 1 77 ? -0.516 -4.398 11.130 1.00 96.69 77 CYS A CA 1
ATOM 617 C C . CYS A 1 77 ? 0.991 -4.685 11.085 1.00 96.69 77 CYS A C 1
ATOM 619 O O . CYS A 1 77 ? 1.390 -5.685 10.482 1.00 96.69 77 CYS A O 1
ATOM 621 N N . LEU A 1 78 ? 1.827 -3.868 11.737 1.00 93.88 78 LEU A N 1
ATOM 622 C CA . LEU A 1 78 ? 3.286 -3.991 11.659 1.00 93.88 78 LEU A CA 1
ATOM 623 C C . LEU A 1 78 ? 3.816 -5.391 12.035 1.00 93.88 78 LEU A C 1
ATOM 625 O O . LEU A 1 78 ? 4.707 -5.886 11.340 1.00 93.88 78 LEU A O 1
ATOM 629 N N . PRO A 1 79 ? 3.297 -6.091 13.069 1.00 93.75 79 PRO A N 1
ATOM 630 C CA . PRO A 1 79 ? 3.724 -7.463 13.349 1.00 93.75 79 PRO A CA 1
ATOM 631 C C . PRO A 1 79 ? 3.448 -8.423 12.183 1.00 93.75 79 PRO A C 1
ATOM 633 O O . PRO A 1 79 ? 4.321 -9.205 11.814 1.00 93.75 79 PRO A O 1
ATOM 636 N N . TYR A 1 80 ? 2.278 -8.308 11.546 1.00 94.69 80 TYR A N 1
ATOM 637 C CA . TYR A 1 80 ? 1.898 -9.144 10.404 1.00 94.69 80 TYR A CA 1
ATOM 638 C C . TYR A 1 80 ? 2.803 -8.884 9.192 1.00 94.69 80 TYR A C 1
ATOM 640 O O . TYR A 1 80 ? 3.233 -9.821 8.518 1.00 94.69 80 TYR A O 1
ATOM 648 N N . PHE A 1 81 ? 3.152 -7.621 8.930 1.00 93.94 81 PHE A N 1
ATOM 649 C CA . PHE A 1 81 ? 4.093 -7.271 7.861 1.00 93.94 81 PHE A CA 1
ATOM 650 C C . PHE A 1 81 ? 5.460 -7.913 8.106 1.00 93.94 81 PHE A C 1
ATOM 652 O O . PHE A 1 81 ? 6.033 -8.510 7.195 1.00 93.94 81 PHE A O 1
ATOM 659 N N . ARG A 1 82 ? 5.975 -7.852 9.343 1.00 91.31 82 ARG A N 1
ATOM 660 C CA . ARG A 1 82 ? 7.270 -8.461 9.689 1.00 91.31 82 ARG A CA 1
ATOM 661 C C . ARG A 1 82 ? 7.276 -9.960 9.434 1.00 91.31 82 ARG A C 1
ATOM 663 O O . ARG A 1 82 ? 8.250 -10.455 8.885 1.00 91.31 82 ARG A O 1
ATOM 670 N N . GLU A 1 83 ? 6.211 -10.661 9.814 1.00 91.94 83 GLU A N 1
ATOM 671 C CA . GLU A 1 83 ? 6.093 -12.113 9.646 1.00 91.94 83 GLU A CA 1
ATOM 672 C C . GLU A 1 83 ? 5.980 -12.529 8.173 1.00 91.94 83 GLU A C 1
ATOM 674 O O . GLU A 1 83 ? 6.566 -13.530 7.762 1.00 91.94 83 GLU A O 1
ATOM 679 N N . THR A 1 84 ? 5.265 -11.749 7.362 1.00 90.31 84 THR A N 1
ATOM 680 C CA . THR A 1 84 ? 4.988 -12.090 5.956 1.00 90.31 84 THR A CA 1
ATOM 681 C C . THR A 1 84 ? 6.081 -11.654 4.981 1.00 90.31 84 THR A C 1
ATOM 683 O O . THR A 1 84 ? 6.188 -12.222 3.897 1.00 90.31 84 THR A O 1
ATOM 686 N N . THR A 1 85 ? 6.949 -10.715 5.368 1.00 89.06 85 THR A N 1
ATOM 687 C CA . THR A 1 85 ? 7.988 -10.142 4.486 1.00 89.06 85 THR A CA 1
ATOM 688 C C . THR A 1 85 ? 9.418 -10.586 4.813 1.00 89.06 85 THR A C 1
ATOM 690 O O . THR A 1 85 ? 10.384 -9.973 4.359 1.00 89.06 85 THR A O 1
ATOM 693 N N . VAL A 1 86 ? 9.600 -11.660 5.591 1.00 84.19 86 VAL A N 1
ATOM 694 C CA . VAL A 1 86 ? 10.941 -12.126 6.011 1.00 84.19 86 VAL A CA 1
ATOM 695 C C . VAL A 1 86 ? 11.807 -12.583 4.832 1.00 84.19 86 VAL A C 1
ATOM 697 O O . VAL A 1 86 ? 13.014 -12.362 4.833 1.00 84.19 86 VAL A O 1
ATOM 700 N N . ASN A 1 87 ? 11.203 -13.223 3.829 1.00 81.62 87 ASN A N 1
ATOM 701 C CA . ASN A 1 87 ? 11.925 -13.951 2.777 1.00 81.62 87 ASN A CA 1
ATOM 702 C C . ASN A 1 87 ? 11.796 -13.306 1.393 1.00 81.62 87 ASN A C 1
ATOM 704 O O . ASN A 1 87 ? 11.823 -14.006 0.379 1.00 81.62 87 ASN A O 1
ATOM 708 N N . VAL A 1 88 ? 11.617 -11.987 1.332 1.00 79.25 88 VAL A N 1
ATOM 709 C CA . VAL A 1 88 ? 11.469 -11.302 0.046 1.00 79.25 88 VAL A CA 1
ATOM 710 C C . VAL A 1 88 ? 12.827 -11.263 -0.674 1.00 79.25 88 VAL A C 1
ATOM 712 O O . VAL A 1 88 ? 13.831 -10.889 -0.056 1.00 79.25 88 VAL A O 1
ATOM 715 N N . PRO A 1 89 ? 12.900 -11.662 -1.959 1.00 81.62 89 PRO A N 1
ATOM 716 C CA . PRO A 1 89 ? 14.125 -11.560 -2.746 1.00 81.62 89 PRO A CA 1
ATOM 717 C C . PRO A 1 89 ? 14.655 -10.124 -2.773 1.00 81.62 89 PRO A C 1
ATOM 719 O O . PRO A 1 89 ? 13.879 -9.193 -2.943 1.00 81.62 89 PRO A O 1
ATOM 722 N N . LYS A 1 90 ? 15.973 -9.939 -2.640 1.00 80.31 90 LYS A N 1
ATOM 723 C CA . LYS A 1 90 ? 16.603 -8.606 -2.729 1.00 80.31 90 LYS A CA 1
ATOM 724 C C . LYS A 1 90 ? 16.682 -8.091 -4.168 1.00 80.31 90 LYS A C 1
ATOM 726 O O . LYS A 1 90 ? 16.589 -6.898 -4.421 1.00 80.31 90 LYS A O 1
ATOM 731 N N . ASP A 1 91 ? 16.821 -9.002 -5.123 1.00 85.31 91 ASP A N 1
ATOM 732 C CA . ASP A 1 91 ? 16.832 -8.661 -6.540 1.00 85.31 91 ASP A CA 1
ATOM 733 C C . ASP A 1 91 ? 15.397 -8.663 -7.074 1.00 85.31 91 ASP A C 1
ATOM 735 O O . ASP A 1 91 ? 14.893 -9.697 -7.512 1.00 85.31 91 ASP A O 1
ATOM 739 N N . ILE A 1 92 ? 14.737 -7.505 -7.015 1.00 88.38 92 ILE A N 1
ATOM 740 C CA . ILE A 1 92 ? 13.383 -7.312 -7.548 1.00 88.38 92 ILE A CA 1
ATOM 741 C C . ILE A 1 92 ? 13.399 -6.529 -8.860 1.00 88.38 92 ILE A C 1
ATOM 743 O O . ILE A 1 92 ? 14.230 -5.646 -9.099 1.00 88.38 92 ILE A O 1
ATOM 747 N N . THR A 1 93 ? 12.452 -6.853 -9.728 1.00 92.06 93 THR A N 1
ATOM 748 C CA . THR A 1 93 ? 12.216 -6.141 -10.982 1.00 92.06 93 THR A CA 1
ATOM 749 C C . THR A 1 93 ? 11.094 -5.120 -10.831 1.00 92.06 93 THR A C 1
ATOM 751 O O . THR A 1 93 ? 10.308 -5.154 -9.882 1.00 92.06 93 THR A O 1
ATOM 754 N N . PHE A 1 94 ? 10.955 -4.232 -11.814 1.00 89.62 94 PHE A N 1
ATOM 755 C CA . PHE A 1 94 ? 9.775 -3.372 -11.905 1.00 89.62 94 PHE A CA 1
ATOM 756 C C . PHE A 1 94 ? 8.488 -4.198 -11.990 1.00 89.62 94 PHE A C 1
ATOM 758 O O . PHE A 1 94 ? 7.465 -3.798 -11.446 1.00 89.62 94 PHE A O 1
ATOM 765 N N . GLN A 1 95 ? 8.511 -5.368 -12.635 1.00 89.44 95 GLN A N 1
ATOM 766 C CA . GLN A 1 95 ? 7.329 -6.227 -12.658 1.00 89.44 95 GLN A CA 1
ATOM 767 C C . GLN A 1 95 ? 6.958 -6.708 -11.250 1.00 89.44 95 GLN A C 1
ATOM 769 O O . GLN A 1 95 ? 5.784 -6.651 -10.897 1.00 89.44 95 GLN A O 1
ATOM 774 N N . ASP A 1 96 ? 7.940 -7.123 -10.449 1.00 89.12 96 ASP A N 1
ATOM 775 C CA . ASP A 1 96 ? 7.700 -7.610 -9.086 1.00 89.12 96 ASP A CA 1
ATOM 776 C C . ASP A 1 96 ? 7.147 -6.501 -8.181 1.00 89.12 96 ASP A C 1
ATOM 778 O O . ASP A 1 96 ? 6.233 -6.743 -7.400 1.00 89.12 96 ASP A O 1
ATOM 782 N N . PHE A 1 97 ? 7.636 -5.265 -8.335 1.00 88.12 97 PHE A N 1
ATOM 783 C CA . PHE A 1 97 ? 7.152 -4.119 -7.558 1.00 88.12 97 PHE A CA 1
ATOM 784 C C . PHE A 1 97 ? 5.733 -3.676 -7.939 1.00 88.12 97 PHE A C 1
ATOM 786 O O . PHE A 1 97 ? 4.934 -3.353 -7.064 1.00 88.12 97 PHE A O 1
ATOM 793 N N . TYR A 1 98 ? 5.407 -3.631 -9.237 1.00 85.62 98 TYR A N 1
ATOM 794 C CA . TYR A 1 98 ? 4.094 -3.172 -9.720 1.00 85.62 98 TYR A CA 1
ATOM 795 C C . TYR A 1 98 ? 3.015 -4.270 -9.661 1.00 85.62 98 TYR A C 1
ATOM 797 O O . TYR A 1 98 ? 1.815 -3.971 -9.615 1.00 85.62 98 TYR A O 1
ATOM 805 N N . PHE A 1 99 ? 3.426 -5.540 -9.612 1.00 86.19 99 PHE A N 1
ATOM 806 C CA . PHE A 1 99 ? 2.549 -6.701 -9.448 1.00 86.19 99 PHE A CA 1
ATOM 807 C C . PHE A 1 99 ? 2.973 -7.576 -8.254 1.00 86.19 99 PHE A C 1
ATOM 809 O O . PHE A 1 99 ? 3.220 -8.772 -8.427 1.00 86.19 99 PHE A O 1
ATOM 816 N N . PRO A 1 100 ? 3.035 -7.007 -7.037 1.00 88.25 100 PRO A N 1
ATOM 817 C CA . PRO A 1 100 ? 3.529 -7.718 -5.872 1.00 88.25 100 PRO A CA 1
ATOM 818 C C . PRO A 1 100 ? 2.461 -8.669 -5.311 1.00 88.25 100 PRO A C 1
ATOM 820 O O . PRO A 1 100 ? 1.252 -8.449 -5.509 1.00 88.25 100 PRO A O 1
ATOM 823 N N . PRO A 1 101 ? 2.865 -9.681 -4.521 1.00 88.75 101 PRO A N 1
ATOM 824 C CA . PRO A 1 101 ? 1.950 -10.387 -3.633 1.00 88.75 101 PRO A CA 1
ATOM 825 C C . PRO A 1 101 ? 1.135 -9.387 -2.806 1.00 88.75 101 PRO A C 1
ATOM 827 O O . PRO A 1 101 ? 1.667 -8.385 -2.322 1.00 88.75 101 PRO A O 1
ATOM 830 N N . THR A 1 102 ? -0.172 -9.623 -2.692 1.00 90.38 102 THR A N 1
ATOM 831 C CA . THR A 1 102 ? -1.090 -8.691 -2.028 1.00 90.38 102 THR A CA 1
ATOM 832 C C . THR A 1 102 ? -1.873 -9.386 -0.929 1.00 90.38 102 THR A C 1
ATOM 834 O O . THR A 1 102 ? -2.613 -10.330 -1.195 1.00 90.38 102 THR A O 1
ATOM 837 N N . HIS A 1 103 ? -1.755 -8.869 0.290 1.00 93.12 103 HIS A N 1
ATOM 838 C CA . HIS A 1 103 ? -2.560 -9.284 1.430 1.00 93.12 103 HIS A CA 1
ATOM 839 C C . HIS A 1 103 ? -3.712 -8.306 1.641 1.00 93.12 103 HIS A C 1
ATOM 841 O O . HIS A 1 103 ? -3.521 -7.089 1.667 1.00 93.12 103 HIS A O 1
ATOM 847 N N . HIS A 1 104 ? -4.916 -8.841 1.824 1.00 94.25 104 HIS A N 1
ATOM 848 C CA . HIS A 1 104 ? -6.090 -8.048 2.164 1.00 94.25 104 HIS A CA 1
ATOM 849 C C . HIS A 1 104 ? -6.374 -8.202 3.651 1.00 94.25 104 HIS A C 1
ATOM 851 O O . HIS A 1 104 ? -6.668 -9.300 4.125 1.00 94.25 104 HIS A O 1
ATOM 857 N N . LEU A 1 105 ? -6.294 -7.095 4.380 1.00 96.06 105 LEU A N 1
ATOM 858 C CA . LEU A 1 105 ? -6.444 -7.058 5.826 1.00 96.06 105 LEU A CA 1
ATOM 859 C C . LEU A 1 105 ? -7.692 -6.258 6.207 1.00 96.06 105 LEU A C 1
ATOM 861 O O . LEU A 1 105 ? -8.029 -5.232 5.609 1.00 96.06 105 LEU A O 1
ATOM 865 N N . GLN A 1 106 ? -8.387 -6.731 7.231 1.00 96.50 106 GLN A N 1
ATOM 866 C CA . GLN A 1 106 ? -9.461 -6.009 7.898 1.00 96.50 106 GLN A CA 1
ATOM 867 C C . GLN A 1 106 ? -9.071 -5.802 9.357 1.00 96.50 106 GLN A C 1
ATOM 869 O O . GLN A 1 106 ? -8.786 -6.773 10.059 1.00 96.50 106 GLN A O 1
ATOM 874 N N . LEU A 1 107 ? -9.069 -4.552 9.813 1.00 97.56 107 LEU A N 1
ATOM 875 C CA . LEU A 1 107 ? -8.866 -4.238 11.221 1.00 97.56 107 LEU A CA 1
ATOM 876 C C . LEU A 1 107 ? -10.132 -4.543 12.014 1.00 97.56 107 LEU A C 1
ATOM 878 O O . LEU A 1 107 ? -11.217 -4.060 11.688 1.00 97.56 107 LEU A O 1
ATOM 882 N N . LEU A 1 108 ? -9.971 -5.334 13.070 1.00 96.75 108 LEU A N 1
ATOM 883 C CA . LEU A 1 108 ? -11.035 -5.731 13.982 1.00 96.75 108 LEU A CA 1
ATOM 884 C C . LEU A 1 108 ? -10.617 -5.465 15.429 1.00 96.75 108 LEU A C 1
ATOM 886 O O . LEU A 1 108 ? -9.433 -5.358 15.742 1.00 96.75 108 LEU A O 1
ATOM 890 N N . VAL A 1 109 ? -11.599 -5.397 16.326 1.00 96.94 109 VAL A N 1
ATOM 891 C CA . VAL A 1 109 ? -11.356 -5.255 17.767 1.00 96.94 109 VAL A CA 1
ATOM 892 C C . VAL A 1 109 ? -11.239 -6.633 18.412 1.00 96.94 109 VAL A C 1
ATOM 894 O O . VAL A 1 109 ? -12.108 -7.487 18.224 1.00 96.94 109 VAL A O 1
ATOM 897 N N . SER A 1 110 ? -10.192 -6.840 19.209 1.00 93.88 110 SER A N 1
ATOM 898 C CA . SER A 1 110 ? -10.062 -7.978 20.123 1.00 93.88 110 SER A CA 1
ATOM 899 C C . SER A 1 110 ? -9.644 -7.471 21.498 1.00 93.88 110 SER A C 1
ATOM 901 O O . SER A 1 110 ? -8.500 -7.062 21.696 1.00 93.88 110 SER A O 1
ATOM 903 N N . GLY A 1 111 ? -10.579 -7.487 22.452 1.00 90.12 111 GLY A N 1
ATOM 904 C CA . GLY A 1 111 ? -10.372 -6.884 23.769 1.00 90.12 111 GLY A CA 1
ATOM 905 C C . GLY 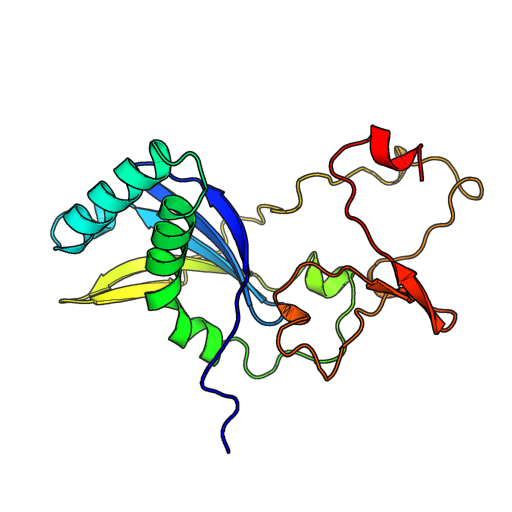A 1 111 ? -10.071 -5.390 23.645 1.00 90.12 111 GLY A C 1
ATOM 906 O O . GLY A 1 111 ? -10.845 -4.651 23.038 1.00 90.12 111 GLY A O 1
ATOM 907 N N . ASP A 1 112 ? -8.922 -4.974 24.174 1.00 92.06 112 ASP A N 1
ATOM 908 C CA . ASP A 1 112 ? -8.474 -3.578 24.178 1.00 92.06 112 ASP A CA 1
ATOM 909 C C . ASP A 1 112 ? -7.540 -3.223 23.009 1.00 92.06 112 ASP A C 1
ATOM 911 O O . ASP A 1 112 ? -6.912 -2.162 23.023 1.00 92.06 112 ASP A O 1
ATOM 915 N N . SER A 1 113 ? -7.439 -4.078 21.987 1.00 94.44 113 SER A N 1
ATOM 916 C CA . SER A 1 113 ? -6.522 -3.904 20.854 1.00 94.44 113 SER A CA 1
ATOM 917 C C . SER A 1 113 ? -7.241 -3.972 19.506 1.00 94.44 113 SER A C 1
ATOM 919 O O . SER A 1 113 ? -8.218 -4.708 19.339 1.00 94.44 113 SER A O 1
ATOM 921 N N . LEU A 1 114 ? -6.724 -3.223 18.529 1.00 95.88 114 LEU A N 1
ATOM 922 C CA . LEU A 1 114 ? -6.981 -3.477 17.114 1.00 95.88 114 LEU A CA 1
ATOM 923 C C . LEU A 1 114 ? -6.028 -4.564 16.632 1.00 95.88 114 LEU A C 1
ATOM 925 O O . LEU A 1 114 ? -4.866 -4.589 17.034 1.00 95.88 114 LEU A O 1
ATOM 929 N N . TYR A 1 115 ? -6.514 -5.454 15.776 1.00 95.81 115 TYR A N 1
ATOM 930 C CA . TYR A 1 115 ? -5.679 -6.474 15.156 1.00 95.81 115 TYR A CA 1
ATOM 931 C C . TYR A 1 115 ? -6.048 -6.665 13.681 1.00 95.81 115 TYR A C 1
ATOM 933 O O . TYR A 1 115 ? -7.223 -6.531 13.314 1.00 95.81 115 TYR A O 1
ATOM 941 N N . PRO A 1 116 ? -5.064 -6.992 12.828 1.00 96.88 116 PRO A N 1
ATOM 942 C CA . PRO A 1 116 ? -5.306 -7.312 11.435 1.00 96.88 116 PRO A CA 1
ATOM 943 C C . PRO A 1 116 ? -5.858 -8.732 11.313 1.00 96.88 116 PRO A C 1
ATOM 945 O O . PRO A 1 116 ? -5.291 -9.694 11.832 1.00 96.88 116 PRO A O 1
ATOM 948 N N . LYS A 1 117 ? -6.950 -8.881 10.571 1.00 96.38 117 LYS A N 1
ATOM 949 C CA . LYS A 1 117 ? -7.448 -10.177 10.122 1.00 96.38 117 LYS A CA 1
ATOM 950 C C . LYS A 1 117 ? -7.315 -10.274 8.613 1.00 96.38 117 LYS A C 1
ATOM 952 O O . LYS A 1 117 ? -7.877 -9.453 7.891 1.00 96.38 117 LYS A O 1
ATOM 957 N N . GLU A 1 118 ? -6.627 -11.305 8.142 1.00 95.06 118 GLU A N 1
ATOM 958 C CA . GLU A 1 118 ? -6.579 -11.603 6.716 1.00 95.06 118 GLU A CA 1
ATOM 959 C C . GLU A 1 118 ? -7.967 -12.010 6.209 1.00 95.06 118 GLU A C 1
ATOM 961 O O . GLU A 1 118 ? -8.679 -12.827 6.808 1.00 95.06 118 GLU A O 1
ATOM 966 N N . ILE A 1 119 ? -8.370 -11.398 5.104 1.00 93.31 119 ILE A N 1
ATOM 967 C CA . ILE A 1 119 ? -9.629 -11.664 4.420 1.00 93.31 119 ILE A CA 1
ATOM 968 C C . ILE A 1 119 ? -9.346 -12.156 3.007 1.00 93.31 119 ILE A C 1
ATOM 970 O O . ILE A 1 119 ? -8.265 -11.960 2.459 1.00 93.31 119 ILE A O 1
ATOM 974 N N . ARG A 1 120 ? -10.344 -12.806 2.398 1.00 85.69 120 ARG A N 1
ATOM 975 C CA . ARG A 1 120 ? -10.224 -13.255 1.008 1.00 85.69 120 ARG A CA 1
ATOM 976 C C . ARG A 1 120 ? -9.899 -12.076 0.098 1.00 85.69 120 ARG A C 1
ATOM 978 O O . ARG A 1 120 ? -10.528 -11.021 0.220 1.00 85.69 120 ARG A O 1
ATOM 985 N N . ASP A 1 121 ? -8.982 -12.326 -0.831 1.00 74.94 121 ASP A N 1
ATOM 986 C CA . ASP A 1 121 ? -8.671 -11.432 -1.938 1.00 74.94 121 ASP A CA 1
ATOM 987 C C . ASP A 1 121 ? -9.974 -11.019 -2.641 1.00 74.94 121 ASP A C 1
ATOM 989 O O . ASP A 1 121 ? -10.785 -11.860 -3.048 1.00 74.94 121 ASP A O 1
ATOM 993 N N . ARG A 1 122 ? -10.214 -9.706 -2.696 1.00 67.38 122 ARG A N 1
ATOM 994 C CA . ARG A 1 122 ? -11.399 -9.117 -3.339 1.00 67.38 122 ARG A CA 1
ATOM 995 C C . ARG A 1 122 ? -11.112 -8.626 -4.756 1.00 67.38 122 ARG A C 1
ATOM 997 O O . ARG A 1 122 ? -11.970 -7.978 -5.353 1.00 67.38 122 ARG A O 1
ATOM 1004 N N . GLY A 1 123 ? -9.949 -8.962 -5.298 1.00 60.00 123 GLY A N 1
ATOM 1005 C CA . GLY A 1 123 ? -9.460 -8.474 -6.568 1.00 60.00 123 GLY A CA 1
ATOM 1006 C C . GLY A 1 123 ? -8.531 -7.279 -6.388 1.00 60.00 123 GLY A C 1
ATOM 1007 O O . GLY A 1 123 ? -8.728 -6.397 -5.550 1.00 60.00 123 GLY A O 1
ATOM 1008 N N . TYR A 1 124 ? -7.515 -7.272 -7.242 1.00 55.19 124 TYR A N 1
ATOM 1009 C CA . TYR A 1 124 ? -6.490 -6.252 -7.391 1.00 55.19 124 TYR A CA 1
ATOM 1010 C C . TYR A 1 124 ? -7.098 -4.862 -7.654 1.00 55.19 124 TYR A C 1
ATOM 1012 O O . TYR A 1 124 ? -7.668 -4.622 -8.717 1.00 55.19 124 TYR A O 1
ATOM 1020 N N . MET A 1 125 ? -6.917 -3.916 -6.727 1.00 55.25 125 MET A N 1
ATOM 1021 C CA . MET A 1 125 ? -6.961 -2.489 -7.060 1.00 55.25 125 MET A CA 1
ATOM 1022 C C . MET A 1 125 ? -5.535 -2.069 -7.423 1.00 55.25 125 MET A C 1
ATOM 1024 O O . MET A 1 125 ? -4.629 -2.166 -6.593 1.00 55.25 125 MET A O 1
ATOM 1028 N N . ASN A 1 126 ? -5.287 -1.678 -8.677 1.00 57.09 126 ASN A N 1
ATOM 1029 C CA . ASN A 1 126 ? -4.002 -1.072 -9.016 1.00 57.09 126 ASN A CA 1
ATOM 1030 C C . ASN A 1 126 ? -3.981 0.338 -8.428 1.00 57.09 126 ASN A C 1
ATOM 1032 O O . ASN A 1 126 ? -4.682 1.213 -8.931 1.00 57.09 126 ASN A O 1
ATOM 1036 N N . ALA A 1 127 ? -3.18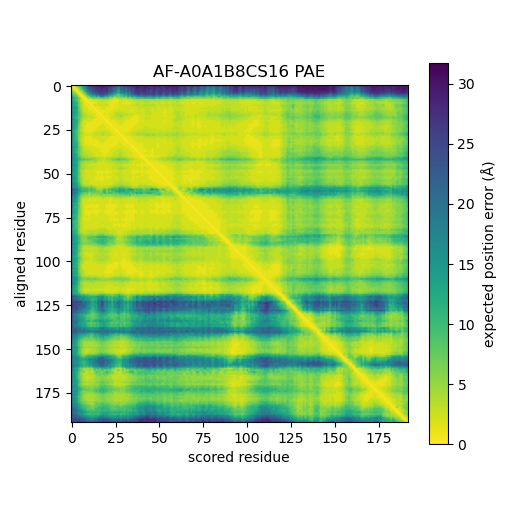3 0.556 -7.388 1.00 53.72 127 ALA A N 1
ATOM 1037 C CA . ALA A 1 127 ? -2.916 1.893 -6.862 1.00 53.72 127 ALA A CA 1
ATOM 1038 C C . ALA A 1 127 ? -2.214 2.790 -7.905 1.00 53.72 127 ALA A C 1
ATOM 1040 O O . ALA A 1 127 ? -2.276 4.016 -7.838 1.00 53.72 127 ALA A O 1
ATOM 1041 N N . LEU A 1 128 ? -1.579 2.196 -8.923 1.00 59.38 128 LEU A N 1
ATOM 1042 C CA . LEU A 1 128 ? -0.883 2.924 -9.979 1.00 59.38 128 LEU A CA 1
ATOM 1043 C C . LEU A 1 128 ? -1.848 3.061 -11.167 1.00 59.38 128 LEU A C 1
ATOM 1045 O O . LEU A 1 128 ? -1.999 2.180 -12.011 1.00 59.38 128 LEU A O 1
ATOM 1049 N N . LYS A 1 129 ? -2.576 4.185 -11.141 1.00 58.22 129 LYS A N 1
ATOM 1050 C CA . LYS A 1 129 ? -3.827 4.490 -11.868 1.00 58.22 129 LYS A CA 1
ATOM 1051 C C . LYS A 1 129 ? -3.825 4.313 -13.392 1.00 58.22 129 LYS A C 1
ATOM 1053 O O . LYS A 1 129 ? -4.909 4.268 -13.973 1.00 58.22 129 LYS A O 1
ATOM 1058 N N . LEU A 1 130 ? -2.673 4.237 -14.058 1.00 66.12 130 LEU A N 1
ATOM 1059 C CA . LEU A 1 130 ? -2.608 4.252 -15.520 1.00 66.12 130 LEU A CA 1
ATOM 1060 C C . LEU A 1 130 ? -2.073 2.932 -16.089 1.00 66.12 130 LEU A C 1
ATOM 1062 O O . LEU A 1 130 ? -0.870 2.744 -16.241 1.00 66.12 130 LEU A O 1
ATOM 1066 N N . MET A 1 131 ? -2.985 2.042 -16.486 1.00 70.31 131 MET A N 1
ATOM 1067 C CA . MET A 1 131 ? -2.664 0.911 -17.361 1.00 70.31 131 MET A CA 1
ATOM 1068 C C . MET A 1 131 ? -3.164 1.206 -18.775 1.00 70.31 131 MET A C 1
ATOM 1070 O O . MET A 1 131 ? -4.359 1.413 -18.985 1.00 70.31 131 MET A O 1
ATOM 1074 N N . ILE A 1 132 ? -2.254 1.230 -19.749 1.00 72.44 132 ILE A N 1
ATOM 1075 C CA . ILE A 1 132 ? -2.577 1.494 -21.155 1.00 72.44 132 ILE A CA 1
ATOM 1076 C C . ILE A 1 132 ? -2.393 0.200 -21.953 1.00 72.44 132 ILE A C 1
ATOM 1078 O O . ILE A 1 132 ? -1.335 -0.426 -21.844 1.00 72.44 132 ILE A O 1
ATOM 1082 N N . PRO A 1 133 ? -3.387 -0.217 -22.760 1.00 76.81 133 PRO A N 1
ATOM 1083 C CA . PRO A 1 133 ? -3.216 -1.335 -23.679 1.00 76.81 133 PRO A CA 1
ATOM 1084 C C . PRO A 1 133 ? -2.007 -1.111 -24.589 1.00 76.81 133 PRO A C 1
ATOM 1086 O O . PRO A 1 133 ? -1.827 -0.030 -25.140 1.00 76.81 133 PRO A O 1
ATOM 1089 N N . SER A 1 134 ? -1.194 -2.140 -24.811 1.00 74.00 134 SER A N 1
ATOM 1090 C CA . SER A 1 134 ? 0.025 -2.020 -25.627 1.00 74.00 134 SER A CA 1
ATOM 1091 C C . SER A 1 134 ? -0.226 -1.567 -27.074 1.00 74.00 134 SER A C 1
ATOM 1093 O O . SER A 1 134 ? 0.685 -1.031 -27.705 1.00 74.00 134 SER A O 1
ATOM 1095 N N . GLY A 1 135 ? -1.444 -1.769 -27.591 1.00 76.56 135 GLY A N 1
ATOM 1096 C CA . GLY A 1 135 ? -1.886 -1.296 -28.907 1.00 76.56 135 GLY A CA 1
ATOM 1097 C C . GLY A 1 135 ? -2.143 0.213 -28.990 1.00 76.56 135 GLY A C 1
ATOM 1098 O O . GLY A 1 135 ? -2.113 0.757 -30.087 1.00 76.56 135 GLY A O 1
ATOM 1099 N N . ASP A 1 136 ? -2.333 0.889 -27.854 1.00 79.25 136 ASP A N 1
ATOM 1100 C CA . ASP A 1 136 ? -2.508 2.347 -27.781 1.00 79.25 136 ASP A CA 1
ATOM 1101 C C . ASP A 1 136 ? -1.158 3.093 -27.733 1.00 79.25 136 ASP A C 1
ATOM 1103 O O . ASP A 1 136 ? -1.129 4.324 -27.771 1.00 79.25 136 ASP A O 1
ATOM 1107 N N . LEU A 1 137 ? -0.039 2.371 -27.593 1.00 77.12 137 LEU A N 1
ATOM 1108 C CA . LEU A 1 137 ? 1.303 2.953 -27.528 1.00 77.12 137 LEU A CA 1
ATOM 1109 C C . LEU A 1 137 ? 1.860 3.210 -28.941 1.00 77.12 137 LEU A C 1
ATOM 1111 O O . LEU A 1 137 ? 1.661 2.360 -29.816 1.00 77.12 137 LEU A O 1
ATOM 1115 N N . PRO A 1 138 ? 2.636 4.296 -29.157 1.00 77.44 138 PRO A N 1
ATOM 1116 C CA . PRO A 1 138 ? 3.303 4.566 -30.433 1.00 77.44 138 PRO A CA 1
ATOM 1117 C C . PRO A 1 138 ? 4.084 3.348 -30.948 1.00 77.44 138 PRO A C 1
ATOM 1119 O O . PRO A 1 138 ? 4.699 2.640 -30.138 1.00 77.44 138 PRO A O 1
ATOM 1122 N N . PRO A 1 139 ? 4.049 3.050 -32.258 1.00 73.00 139 PRO A N 1
ATOM 1123 C CA . PRO A 1 139 ? 4.665 1.848 -32.804 1.00 73.00 139 PRO A CA 1
ATOM 1124 C C . PRO A 1 139 ? 6.182 1.841 -32.575 1.00 73.00 139 PRO A C 1
ATOM 1126 O O . PRO A 1 139 ? 6.862 2.859 -32.647 1.00 73.00 139 PRO A O 1
ATOM 1129 N N . PHE A 1 140 ? 6.739 0.659 -32.320 1.00 66.88 140 PHE A N 1
ATOM 1130 C CA . PHE A 1 140 ? 8.188 0.474 -32.383 1.00 66.88 140 PHE A CA 1
ATOM 1131 C C . PHE A 1 140 ? 8.664 0.693 -33.838 1.00 66.88 140 PHE A C 1
ATOM 1133 O O . PHE A 1 140 ? 7.986 0.201 -34.744 1.00 66.88 140 PHE A O 1
ATOM 1140 N N . PRO A 1 141 ? 9.803 1.370 -34.102 1.00 70.81 141 PRO A N 1
ATOM 1141 C CA . PRO A 1 141 ? 10.851 1.776 -33.160 1.00 70.81 141 PRO A CA 1
ATOM 1142 C C . PRO A 1 141 ? 10.770 3.224 -32.654 1.00 70.81 141 PRO A C 1
ATOM 1144 O O . PRO A 1 141 ? 11.722 3.671 -32.023 1.00 70.81 141 PRO A O 1
ATOM 1147 N N . GLU A 1 142 ? 9.682 3.958 -32.908 1.00 73.38 142 GLU A N 1
ATOM 1148 C CA . GLU A 1 142 ? 9.579 5.378 -32.519 1.00 73.38 142 GLU A CA 1
ATOM 1149 C C . GLU A 1 142 ? 9.766 5.574 -31.009 1.00 73.38 142 GLU A C 1
ATOM 1151 O O . GLU A 1 142 ? 10.398 6.536 -30.581 1.00 73.38 142 GLU A O 1
ATOM 1156 N N . VAL A 1 143 ? 9.287 4.611 -30.213 1.00 73.88 143 VAL A N 1
ATOM 1157 C CA . VAL A 1 143 ? 9.537 4.527 -28.771 1.00 73.88 143 VAL A CA 1
ATOM 1158 C C . VAL A 1 143 ? 10.123 3.145 -28.444 1.00 73.88 143 VAL A C 1
ATOM 1160 O O . VAL A 1 143 ? 9.433 2.134 -28.638 1.00 73.88 143 VAL A O 1
ATOM 1163 N N . PRO A 1 144 ? 11.381 3.056 -27.962 1.00 78.19 144 PRO A N 1
ATOM 1164 C CA . PRO A 1 144 ? 11.966 1.806 -27.483 1.00 78.19 144 PRO A CA 1
ATOM 1165 C C . PRO A 1 144 ? 11.129 1.197 -26.357 1.00 78.19 144 PRO A C 1
ATOM 1167 O O . PRO A 1 144 ? 10.628 1.901 -25.483 1.00 78.19 144 PRO A O 1
ATOM 1170 N N . ARG A 1 145 ? 10.974 -0.129 -26.371 1.00 81.94 145 ARG A N 1
ATOM 1171 C CA . ARG A 1 145 ? 10.158 -0.855 -25.392 1.00 81.94 145 ARG A CA 1
ATOM 1172 C C . ARG A 1 145 ? 11.012 -1.882 -24.674 1.00 81.94 145 ARG A C 1
ATOM 1174 O O . ARG A 1 145 ? 11.668 -2.695 -25.319 1.00 81.94 145 ARG A O 1
ATOM 1181 N N . GLU A 1 146 ? 10.922 -1.900 -23.353 1.00 84.75 146 GLU A N 1
ATOM 1182 C CA . GLU A 1 146 ? 11.549 -2.916 -22.516 1.00 84.75 146 GLU A CA 1
ATOM 1183 C C . GLU A 1 146 ? 10.507 -3.522 -21.577 1.00 84.75 146 GLU A C 1
ATOM 1185 O O . GLU A 1 146 ? 9.581 -2.847 -21.122 1.00 84.75 146 GLU A O 1
ATOM 1190 N N . LYS A 1 147 ? 10.607 -4.830 -21.334 1.00 88.19 147 LYS A N 1
ATOM 1191 C CA . LYS A 1 147 ? 9.696 -5.511 -20.411 1.00 88.19 147 LYS A CA 1
ATOM 1192 C C . LYS A 1 147 ? 10.065 -5.137 -18.982 1.00 88.19 147 LYS A C 1
ATOM 1194 O O . LYS A 1 147 ? 11.235 -5.211 -18.625 1.00 88.19 147 LYS A O 1
ATOM 1199 N N . ALA A 1 148 ? 9.069 -4.858 -18.143 1.00 89.31 148 ALA A N 1
ATOM 1200 C CA . ALA A 1 148 ? 9.284 -4.570 -16.724 1.00 89.31 148 ALA A CA 1
ATOM 1201 C C . ALA A 1 148 ? 10.022 -5.705 -15.984 1.00 89.31 148 ALA A C 1
ATOM 1203 O O . ALA A 1 148 ? 10.787 -5.434 -15.068 1.00 89.31 148 ALA A O 1
ATOM 1204 N N . SER A 1 149 ? 9.864 -6.959 -16.428 1.00 91.25 149 SER A N 1
ATOM 1205 C CA . SER A 1 149 ? 10.598 -8.127 -15.913 1.00 91.25 149 SER A CA 1
ATOM 1206 C C . SER A 1 149 ? 12.103 -8.101 -16.197 1.00 91.25 149 SER A C 1
ATOM 1208 O O . SER A 1 149 ? 12.851 -8.870 -15.608 1.00 91.25 149 SER A O 1
ATOM 1210 N N . ASN A 1 150 ? 12.551 -7.274 -17.143 1.00 91.75 150 ASN A N 1
ATOM 1211 C CA . ASN A 1 150 ? 13.962 -7.134 -17.500 1.00 91.75 150 ASN A CA 1
ATOM 1212 C C . ASN A 1 150 ? 14.605 -5.922 -16.814 1.00 91.75 150 ASN A C 1
ATOM 1214 O O . ASN A 1 150 ? 15.823 -5.773 -16.858 1.00 91.75 150 ASN A O 1
ATOM 1218 N N . LEU A 1 151 ? 13.790 -5.063 -16.194 1.00 91.88 151 LEU A N 1
ATOM 1219 C CA . LEU A 1 151 ? 14.233 -3.867 -15.496 1.00 91.88 151 LEU A CA 1
ATOM 1220 C C . LEU A 1 151 ? 14.424 -4.211 -14.023 1.00 91.88 151 LEU A C 1
ATOM 1222 O O . LEU A 1 151 ? 13.445 -4.422 -13.307 1.00 91.88 151 LEU A O 1
ATOM 1226 N N . ARG A 1 152 ? 15.672 -4.267 -13.563 1.00 92.50 152 ARG A N 1
ATOM 1227 C CA . ARG A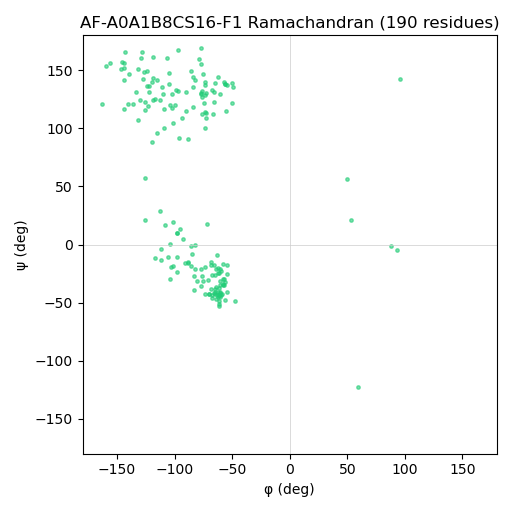 1 152 ? 15.975 -4.494 -12.142 1.00 92.50 152 ARG A CA 1
ATOM 1228 C C . ARG A 1 152 ? 15.915 -3.177 -11.383 1.00 92.50 152 ARG A C 1
ATOM 1230 O O . ARG A 1 152 ? 16.446 -2.178 -11.864 1.00 92.50 152 ARG A O 1
ATOM 1237 N N . ILE A 1 153 ? 15.287 -3.169 -10.213 1.00 89.94 153 ILE A N 1
ATOM 1238 C CA . ILE A 1 153 ? 15.309 -2.007 -9.321 1.00 89.94 153 ILE A CA 1
ATOM 1239 C C . ILE A 1 153 ? 16.700 -1.924 -8.693 1.00 89.94 153 ILE A C 1
ATOM 1241 O O . ILE A 1 153 ? 17.315 -2.941 -8.371 1.00 89.94 153 ILE A O 1
ATOM 1245 N N . ILE A 1 154 ? 17.230 -0.708 -8.573 1.00 85.88 154 ILE A N 1
ATOM 1246 C CA . ILE A 1 154 ? 18.531 -0.498 -7.940 1.00 85.88 154 ILE A CA 1
ATOM 1247 C C . ILE A 1 154 ? 18.369 -0.698 -6.435 1.00 85.88 154 ILE A C 1
ATOM 1249 O O . ILE A 1 154 ? 17.716 0.105 -5.777 1.00 85.88 154 ILE A O 1
ATOM 1253 N N . SER A 1 155 ? 18.994 -1.749 -5.906 1.00 75.88 155 SER A N 1
ATOM 1254 C CA . SER A 1 155 ? 19.245 -1.876 -4.472 1.00 75.88 155 SER A CA 1
ATOM 1255 C C . SER A 1 155 ? 20.361 -0.900 -4.113 1.00 75.88 155 SER A C 1
ATOM 1257 O O . SER A 1 155 ? 21.534 -1.183 -4.362 1.00 75.88 155 SER A O 1
ATOM 1259 N N . ASP A 1 156 ? 20.009 0.252 -3.558 1.00 67.50 156 ASP A N 1
ATOM 1260 C CA . ASP A 1 156 ? 20.997 1.157 -2.980 1.00 67.50 156 ASP A CA 1
ATOM 1261 C C . ASP A 1 156 ? 21.285 0.705 -1.543 1.00 67.50 156 ASP A C 1
ATOM 1263 O O . ASP A 1 156 ? 20.382 0.627 -0.717 1.00 67.50 156 ASP A O 1
ATOM 1267 N N . ALA A 1 157 ? 22.535 0.336 -1.258 1.00 58.09 157 ALA A N 1
ATOM 1268 C CA . ALA A 1 157 ? 22.934 -0.156 0.060 1.00 58.09 157 ALA A CA 1
ATOM 1269 C C . ALA A 1 157 ? 22.880 0.936 1.143 1.00 58.09 157 ALA A C 1
ATOM 1271 O O . ALA A 1 157 ? 22.925 0.605 2.327 1.00 58.09 157 ALA A O 1
ATOM 1272 N N . GLU A 1 158 ? 22.798 2.211 0.749 1.00 58.09 158 GLU A N 1
ATOM 1273 C CA . GLU A 1 158 ? 22.604 3.335 1.668 1.00 58.09 158 GLU A CA 1
ATOM 1274 C C . GLU A 1 158 ? 21.119 3.629 1.940 1.00 58.09 158 GLU A C 1
ATOM 1276 O O . GLU A 1 158 ? 20.808 4.320 2.909 1.00 58.09 158 GLU A O 1
ATOM 1281 N N . TRP A 1 159 ? 20.199 3.098 1.122 1.00 55.34 159 TRP A N 1
ATOM 1282 C CA . TRP A 1 159 ? 18.756 3.299 1.270 1.00 55.34 159 TRP A CA 1
ATOM 1283 C C . TRP A 1 159 ? 18.092 2.000 1.726 1.00 55.34 159 TRP A C 1
ATOM 1285 O O . TRP A 1 159 ? 17.802 1.107 0.930 1.00 55.34 159 TRP A O 1
ATOM 1295 N N . ASP A 1 160 ? 17.807 1.916 3.025 1.00 58.22 160 ASP A N 1
ATOM 1296 C CA . ASP A 1 160 ? 17.216 0.731 3.663 1.00 58.22 160 ASP A CA 1
ATOM 1297 C C . ASP A 1 160 ? 15.794 0.381 3.158 1.00 58.22 160 ASP A C 1
ATOM 1299 O O . ASP A 1 160 ? 15.298 -0.704 3.470 1.00 58.22 160 ASP A O 1
ATOM 1303 N N . ASP A 1 161 ? 15.141 1.242 2.357 1.00 65.44 161 ASP A N 1
ATOM 1304 C CA . ASP A 1 161 ? 13.719 1.105 1.997 1.00 65.44 161 ASP A CA 1
ATOM 1305 C C . ASP A 1 161 ? 13.365 1.098 0.495 1.00 65.44 161 ASP A C 1
ATOM 1307 O O . ASP A 1 161 ? 12.209 1.287 0.107 1.00 65.44 161 ASP A O 1
ATOM 1311 N N . TYR A 1 162 ? 14.320 0.794 -0.391 1.00 71.31 162 TYR A N 1
ATOM 1312 C CA . TYR A 1 162 ? 14.068 0.766 -1.849 1.00 71.31 162 TYR A CA 1
ATOM 1313 C C . TYR A 1 162 ? 12.945 -0.199 -2.290 1.00 71.31 162 TYR A C 1
ATOM 1315 O O . TYR A 1 162 ? 12.478 -0.142 -3.427 1.00 71.31 162 TYR A O 1
ATOM 1323 N N . MET A 1 163 ? 12.551 -1.134 -1.421 1.00 79.62 163 MET A N 1
ATOM 1324 C CA . MET A 1 163 ? 11.504 -2.118 -1.686 1.00 79.62 163 MET A CA 1
ATOM 1325 C C . MET A 1 163 ? 10.107 -1.647 -1.261 1.00 79.62 163 MET A C 1
ATOM 1327 O O . MET A 1 163 ? 9.125 -2.276 -1.660 1.00 79.62 163 MET A O 1
ATOM 1331 N N . SER A 1 164 ? 9.994 -0.606 -0.439 1.00 79.88 164 SER A N 1
ATOM 1332 C CA . SER A 1 164 ? 8.695 -0.044 -0.041 1.00 79.88 164 SER A CA 1
ATOM 1333 C C . SER A 1 164 ? 8.401 1.256 -0.782 1.00 79.88 164 SER A C 1
ATOM 1335 O O . SER A 1 164 ? 7.243 1.512 -1.109 1.00 79.88 164 SER A O 1
ATOM 1337 N N . GLU A 1 165 ? 9.438 2.012 -1.143 1.00 83.25 165 GLU A N 1
ATOM 1338 C CA . GLU A 1 165 ? 9.312 3.240 -1.924 1.00 83.25 165 GLU A CA 1
ATOM 1339 C C . GLU A 1 165 ? 9.070 2.987 -3.420 1.00 83.25 165 GLU A C 1
ATOM 1341 O O . GLU A 1 165 ? 9.464 1.969 -3.990 1.00 83.25 165 GLU A O 1
ATOM 1346 N N . ILE A 1 166 ? 8.451 3.961 -4.096 1.00 83.56 166 ILE A N 1
ATOM 1347 C CA . ILE A 1 166 ? 8.246 3.912 -5.548 1.00 83.56 166 ILE A CA 1
ATOM 1348 C C . ILE A 1 166 ? 9.613 3.985 -6.259 1.00 83.56 166 ILE A C 1
ATOM 1350 O O . ILE A 1 166 ? 10.320 4.984 -6.099 1.00 83.56 166 ILE A O 1
ATOM 1354 N N . PRO A 1 167 ? 9.977 3.002 -7.107 1.00 86.44 167 PRO A N 1
ATOM 1355 C CA . PRO A 1 167 ? 11.269 2.985 -7.779 1.00 86.44 167 PRO A CA 1
ATOM 1356 C C . PRO A 1 167 ? 11.471 4.214 -8.666 1.00 86.44 167 PRO A C 1
ATOM 1358 O O . PRO A 1 167 ? 10.644 4.512 -9.523 1.00 86.44 167 PRO A O 1
ATOM 1361 N N . GLN A 1 168 ? 12.609 4.894 -8.513 1.00 86.38 168 GLN A N 1
ATOM 1362 C CA . GLN A 1 168 ? 12.970 6.070 -9.323 1.00 86.38 168 GLN A CA 1
ATOM 1363 C C . GLN A 1 168 ? 14.048 5.781 -10.371 1.00 86.38 168 GLN A C 1
ATOM 1365 O O . GLN A 1 168 ? 14.350 6.622 -11.221 1.00 86.38 168 GLN A O 1
ATOM 1370 N N . LYS A 1 169 ? 14.680 4.606 -10.302 1.00 89.00 169 LYS A N 1
ATOM 1371 C CA . LYS A 1 169 ? 15.763 4.185 -11.193 1.00 89.00 169 LYS A CA 1
ATOM 1372 C C . LYS A 1 169 ? 15.702 2.681 -11.429 1.00 89.00 169 LYS A C 1
ATOM 1374 O O . LYS A 1 169 ? 15.275 1.926 -10.557 1.00 89.00 169 LYS A O 1
ATOM 1379 N N . GLY A 1 170 ? 16.179 2.253 -12.590 1.00 90.12 170 GLY A N 1
ATOM 1380 C CA . GLY A 1 170 ? 16.287 0.844 -12.943 1.00 90.12 170 GLY A CA 1
ATOM 1381 C C . GLY A 1 170 ? 17.523 0.543 -13.774 1.00 90.12 170 GLY A C 1
ATOM 1382 O O . GLY A 1 170 ? 18.060 1.421 -14.450 1.00 90.12 170 GLY A O 1
ATOM 1383 N N . ILE A 1 171 ? 17.960 -0.710 -13.725 1.00 91.62 171 ILE A N 1
ATOM 1384 C CA . ILE A 1 171 ? 19.023 -1.256 -14.567 1.00 91.62 171 ILE A CA 1
ATOM 1385 C C . ILE A 1 171 ? 18.358 -2.027 -15.702 1.00 91.62 171 ILE A C 1
ATOM 1387 O O . ILE A 1 171 ? 17.613 -2.981 -15.463 1.00 91.62 171 ILE A O 1
ATOM 1391 N N . THR A 1 172 ? 18.633 -1.592 -16.925 1.00 90.75 172 THR A N 1
ATOM 1392 C CA . THR A 1 172 ? 18.161 -2.227 -18.162 1.00 90.75 172 THR A CA 1
ATOM 1393 C C . THR A 1 172 ? 18.974 -3.481 -18.494 1.00 90.75 172 THR A C 1
ATOM 1395 O O . THR A 1 172 ? 20.015 -3.755 -17.887 1.00 90.75 172 THR A O 1
ATOM 1398 N N . SER A 1 173 ? 18.501 -4.269 -19.458 1.00 86.75 173 SER A N 1
ATOM 1399 C CA . SER A 1 173 ? 19.135 -5.533 -19.862 1.00 86.75 173 SER A CA 1
ATOM 1400 C C . SER A 1 173 ? 20.564 -5.385 -20.400 1.00 86.75 173 SER A C 1
ATOM 1402 O O . SER A 1 173 ? 21.349 -6.326 -20.285 1.00 86.75 173 SER A O 1
ATOM 1404 N N . ASP A 1 174 ? 20.931 -4.213 -20.925 1.00 88.81 174 ASP A N 1
ATOM 1405 C CA . ASP A 1 174 ? 22.298 -3.903 -21.368 1.00 88.81 174 ASP A CA 1
ATOM 1406 C C . ASP A 1 174 ? 23.233 -3.458 -20.219 1.00 88.81 174 ASP A C 1
ATOM 1408 O O . ASP A 1 174 ? 24.414 -3.193 -20.442 1.00 88.81 174 ASP A O 1
ATOM 1412 N N . GLY A 1 175 ? 22.723 -3.401 -18.983 1.00 88.94 175 GLY A N 1
ATOM 1413 C CA . GLY A 1 175 ? 23.455 -2.956 -17.797 1.00 88.94 175 GLY A CA 1
ATOM 1414 C C . GLY A 1 175 ? 23.400 -1.446 -17.547 1.00 88.94 175 GLY A C 1
ATOM 1415 O O . GLY A 1 175 ? 23.935 -0.985 -16.539 1.00 88.94 175 GLY A O 1
ATOM 1416 N N . THR A 1 176 ? 22.742 -0.668 -18.409 1.00 91.50 176 THR A N 1
ATOM 1417 C CA . THR A 1 176 ? 22.622 0.786 -18.257 1.00 91.50 176 THR A CA 1
ATOM 1418 C C . THR A 1 176 ? 21.599 1.143 -17.188 1.00 91.50 176 THR A C 1
ATOM 1420 O O . THR A 1 176 ? 20.453 0.681 -17.220 1.00 91.50 176 THR A O 1
ATOM 1423 N N . THR A 1 177 ? 21.986 2.045 -16.288 1.00 91.75 177 THR A N 1
ATOM 1424 C CA . THR A 1 177 ? 21.077 2.689 -15.336 1.00 91.75 177 THR A CA 1
ATOM 1425 C C . THR A 1 177 ? 20.259 3.783 -16.018 1.00 91.75 177 THR A C 1
ATOM 1427 O O . THR A 1 177 ? 20.807 4.675 -16.670 1.00 91.75 177 THR A O 1
ATOM 1430 N N . ARG A 1 178 ? 18.940 3.751 -15.830 1.00 89.50 178 ARG A N 1
ATOM 1431 C CA . ARG A 1 178 ? 17.989 4.755 -16.323 1.00 89.50 178 ARG A CA 1
ATOM 1432 C C . ARG A 1 178 ? 17.174 5.312 -15.159 1.00 89.50 178 ARG A C 1
ATOM 1434 O O . ARG A 1 178 ? 16.896 4.597 -14.197 1.00 89.50 178 ARG A O 1
ATOM 1441 N N . PHE A 1 179 ? 16.769 6.574 -15.265 1.00 89.00 179 PHE A N 1
ATOM 1442 C CA . PHE A 1 179 ? 15.738 7.136 -14.396 1.00 89.00 179 PHE A CA 1
ATOM 1443 C C . PHE A 1 179 ? 14.368 6.630 -14.834 1.00 89.00 179 PHE A C 1
ATOM 1445 O O . PHE A 1 179 ? 14.127 6.415 -16.022 1.00 89.00 179 PHE A O 1
ATOM 1452 N N . PHE A 1 180 ? 13.482 6.451 -13.866 1.00 86.06 180 PHE A N 1
ATOM 1453 C CA . PHE A 1 180 ? 12.117 6.025 -14.080 1.00 86.06 180 PHE A CA 1
ATOM 1454 C C . PHE A 1 180 ? 11.157 7.043 -13.474 1.00 86.06 180 PHE A C 1
ATOM 1456 O O . PHE A 1 180 ? 11.343 7.514 -12.353 1.00 86.06 180 PHE A O 1
ATOM 1463 N N . LYS A 1 181 ? 10.104 7.345 -14.228 1.00 84.19 181 LYS A N 1
ATOM 1464 C CA . LYS A 1 181 ? 8.997 8.189 -13.804 1.00 84.19 181 LYS A CA 1
ATOM 1465 C C . LYS A 1 181 ? 7.695 7.522 -14.248 1.00 84.19 181 LYS A C 1
ATOM 1467 O O . LYS A 1 181 ? 7.527 7.287 -15.446 1.00 84.19 181 LYS A O 1
ATOM 1472 N N . PRO A 1 182 ? 6.774 7.198 -13.326 1.00 79.88 182 PRO A N 1
ATOM 1473 C CA . PRO A 1 182 ? 5.500 6.611 -13.709 1.00 79.88 182 PRO A CA 1
ATOM 1474 C C . PRO A 1 182 ? 4.666 7.636 -14.486 1.00 79.88 182 PRO A C 1
ATOM 1476 O O . PRO A 1 182 ? 4.522 8.785 -14.065 1.00 79.88 182 PRO A O 1
ATOM 1479 N N . ALA A 1 183 ? 4.091 7.212 -15.611 1.00 77.75 183 ALA A N 1
ATOM 1480 C CA . ALA A 1 183 ? 3.120 8.022 -16.333 1.00 77.75 183 ALA A CA 1
ATOM 1481 C C . ALA A 1 183 ? 1.782 8.027 -15.576 1.00 77.75 183 ALA A C 1
ATOM 1483 O O . ALA A 1 183 ? 1.239 6.976 -15.238 1.00 77.75 183 ALA A O 1
ATOM 1484 N N . LEU A 1 184 ? 1.247 9.219 -15.328 1.00 73.75 184 LEU A N 1
ATOM 1485 C CA . LEU A 1 184 ? -0.036 9.457 -14.660 1.00 73.75 184 LEU A CA 1
ATOM 1486 C C . LEU A 1 184 ? -1.168 9.705 -15.663 1.00 73.75 184 LEU A C 1
ATOM 1488 O O . LEU A 1 184 ? -2.332 9.453 -15.359 1.00 73.75 184 LEU A O 1
ATOM 1492 N N . ASP A 1 185 ? -0.833 10.152 -16.877 1.00 74.75 185 ASP A N 1
ATOM 1493 C CA . ASP A 1 185 ? -1.780 10.277 -17.982 1.00 74.75 185 ASP A CA 1
ATOM 1494 C C . ASP A 1 185 ? -1.164 9.919 -19.349 1.00 74.75 185 ASP A C 1
ATOM 1496 O O . ASP A 1 185 ? 0.053 9.827 -19.521 1.00 74.75 185 ASP A O 1
ATOM 1500 N N . LYS A 1 186 ? -2.029 9.724 -20.357 1.00 70.75 186 LYS A N 1
ATOM 1501 C CA . LYS A 1 186 ? -1.621 9.377 -21.732 1.00 70.75 186 LYS A CA 1
ATOM 1502 C C . LYS A 1 186 ? -0.760 10.455 -22.411 1.00 70.75 186 LYS A C 1
ATOM 1504 O O . LYS A 1 186 ? -0.028 10.133 -23.341 1.00 70.75 186 LYS A O 1
ATOM 1509 N N . LYS A 1 187 ? -0.852 11.726 -22.002 1.00 73.06 187 LYS A N 1
ATOM 1510 C CA . LYS A 1 187 ? -0.129 12.839 -22.643 1.00 73.06 187 LYS A CA 1
ATOM 1511 C C . LYS A 1 187 ? 1.348 12.848 -22.257 1.00 73.06 187 LYS A C 1
ATOM 1513 O O . LYS A 1 187 ? 2.163 13.336 -23.037 1.00 73.06 187 LYS A O 1
ATOM 1518 N N . GLN A 1 188 ? 1.686 12.313 -21.086 1.00 72.19 188 GLN A N 1
ATOM 1519 C CA . GLN A 1 188 ? 3.067 12.226 -20.606 1.00 72.19 188 GLN A CA 1
ATOM 1520 C C . GLN A 1 188 ? 3.925 11.253 -21.430 1.00 72.19 188 GLN A C 1
ATOM 1522 O O . GLN A 1 188 ? 5.119 11.479 -21.559 1.00 72.19 188 GLN A O 1
ATOM 1527 N N . LEU A 1 189 ? 3.320 10.249 -22.075 1.00 66.50 189 LEU A N 1
ATOM 1528 C CA . LEU A 1 189 ? 4.032 9.277 -22.920 1.00 66.50 189 LEU A CA 1
ATOM 1529 C C . LEU A 1 189 ? 4.609 9.855 -24.222 1.00 66.50 189 LEU A C 1
ATOM 1531 O O . LEU A 1 189 ? 5.427 9.204 -24.857 1.00 66.50 189 LEU A O 1
ATOM 1535 N N . LEU A 1 190 ? 4.137 11.025 -24.663 1.00 60.19 190 LEU A N 1
ATOM 1536 C CA . LEU A 1 190 ? 4.494 11.616 -25.961 1.00 60.19 190 LEU A CA 1
ATOM 1537 C C . LEU A 1 190 ? 5.494 12.779 -25.841 1.00 60.19 190 LEU A C 1
ATOM 1539 O O . LEU A 1 190 ? 5.794 13.422 -26.845 1.00 60.19 190 LEU A O 1
ATOM 1543 N N . ARG A 1 191 ? 5.935 13.118 -24.622 1.00 53.97 191 ARG A N 1
ATOM 1544 C CA . ARG A 1 191 ? 6.723 14.332 -24.333 1.00 53.97 191 ARG A CA 1
ATOM 1545 C C . ARG A 1 191 ? 8.132 14.075 -23.796 1.00 53.97 191 ARG A C 1
ATOM 1547 O O . ARG A 1 191 ? 8.895 15.036 -23.728 1.00 53.97 191 ARG A O 1
ATOM 1554 N N . GLU A 1 192 ? 8.455 12.847 -23.412 1.00 52.28 192 GLU A N 1
ATOM 1555 C CA . GLU A 1 192 ? 9.740 12.438 -22.823 1.00 52.28 192 GLU A CA 1
ATOM 1556 C C . GLU A 1 192 ? 10.355 11.307 -23.657 1.00 52.28 192 GLU A C 1
ATOM 1558 O O . GLU A 1 192 ? 11.602 11.258 -23.732 1.00 52.28 192 GLU A O 1
#

Mean predicted aligned error: 7.43 Å

Nearest PDB structures (foldseek):
  6iy6-assembly2_H  TM=7.093E-01  e=1.219E+00  Homo sapiens
  6iy6-assembly1_B  TM=5.926E-01  e=1.863E+00  Homo sapiens
  6od8-assembly1_A  TM=7.778E-01  e=2.680E+00  Leishmania major
  3i7f-assembly1_B  TM=6.915E-01  e=3.025E+00  Entamoeba histolytica
  3i7f-assembly1_A  TM=6.916E-01  e=3.025E+00  Entamoeba histolytica

Radius of gyration: 19.02 Å; Cα contacts (8 Å, |Δi|>4): 276; chains: 1; bounding box: 43×35×57 Å

Secondary structure (DSSP, 8-state):
--TTS----EEEEEE--SSEEEEEEEETTEEEEEEEEHHHHTTSHHHHHHHHHHHHHHS-SSSHHHHHHHHHHHGGGHHHHHHHSTT--SS-BHHHHHS--EEEEEEEEETTEEEEEE--------SS-----GGGSPPTTTS----GGG-EE---TT-TTTTTSPP-EEE-TTS-EEE----SSTTGGGT-